Protein AF-W5PJ81-F1 (afdb_monomer_lite)

Secondary structure (DSSP, 8-state):
-EE-PPTTT--PBP-SS--SS-SS--HHHHHHHHHHHHHHHHHSSB-TTS-SSSPBPPHHHIIIIIHHHHHHHHHHHHHH---PPBSEE-----------SS-HHHHHHHHHHHT--HHHHHHH--------SSS----EE---SS-HHHHHHHHHHHHHHHT---HHHHHHHHHHHHHHHHHHHHHHHHTTTGGG---------------------------------------

pLDDT: mean 80.01, std 23.57, range [26.78, 98.0]

Sequence (235 aa):
QLTYLPPPWGECRSSEMGLDFFPVYSITACRIDCETRYIVENCNCRMVHMPGDAPFCTPEQHKECAEPALGLLAEKDSNYCLCRTPCNLTRYNKELSMVKIPSKTSAKYLEKKFNKSEKYISENILVLDIFFEALNYETIEQKKAYEVAALLGDIGGQMGLFIGASILTILELFDYIYELIKEKLLDLLGKEEEEGSHDENVSTCDTMPNHSETISHTVNVPLQTALGTLEEIAC

Radius of gyration: 44.56 Å; chains: 1; bounding box: 81×50×137 Å

Structure (mmCIF, N/CA/C/O backbone):
data_AF-W5PJ81-F1
#
_entry.id   AF-W5PJ81-F1
#
loop_
_atom_site.group_PDB
_atom_site.id
_atom_site.type_symbol
_atom_site.label_atom_id
_atom_site.label_alt_id
_atom_site.label_comp_id
_atom_site.label_asym_id
_atom_site.label_entity_id
_atom_site.label_seq_id
_atom_site.pdbx_PDB_ins_code
_atom_site.Cartn_x
_atom_site.Cartn_y
_atom_site.Cartn_z
_atom_site.occupancy
_atom_site.B_iso_or_equiv
_atom_site.auth_seq_id
_atom_site.auth_comp_id
_atom_site.auth_asym_id
_atom_site.auth_atom_id
_atom_site.pdbx_PDB_model_num
ATOM 1 N N . GLN A 1 1 ? -6.075 9.003 -5.958 1.00 89.56 1 GLN A N 1
ATOM 2 C CA . GLN A 1 1 ? -5.400 7.948 -6.732 1.00 89.56 1 GLN A CA 1
ATOM 3 C C . GLN A 1 1 ? -4.019 8.433 -7.124 1.00 89.56 1 GLN A C 1
ATOM 5 O O . GLN A 1 1 ? -3.879 9.577 -7.528 1.00 89.56 1 GLN A O 1
ATOM 10 N N . LEU A 1 2 ? -3.005 7.600 -6.934 1.00 92.12 2 LEU A N 1
ATOM 11 C CA . LEU A 1 2 ? -1.627 7.879 -7.300 1.00 92.12 2 LEU A CA 1
ATOM 12 C C . LEU A 1 2 ? -1.201 6.867 -8.364 1.00 92.12 2 LEU A C 1
ATOM 14 O O . LEU A 1 2 ? -1.373 5.662 -8.157 1.00 92.12 2 LEU A O 1
ATOM 18 N N . THR A 1 3 ? -0.641 7.367 -9.460 1.00 93.94 3 THR A N 1
ATOM 19 C CA . THR A 1 3 ? -0.133 6.567 -10.575 1.00 93.94 3 THR A CA 1
ATOM 20 C C . THR A 1 3 ? 1.351 6.871 -10.770 1.00 93.94 3 THR A C 1
ATOM 22 O O . THR A 1 3 ? 1.727 8.012 -11.043 1.00 93.94 3 THR A O 1
ATOM 25 N N . TYR A 1 4 ? 2.199 5.860 -10.614 1.00 92.94 4 TYR A N 1
ATOM 26 C CA . TYR A 1 4 ? 3.653 5.948 -10.745 1.00 92.94 4 TYR A CA 1
ATOM 27 C C . TYR A 1 4 ? 4.133 5.341 -12.063 1.00 92.94 4 TYR A C 1
ATOM 29 O O . TYR A 1 4 ? 3.464 4.484 -12.645 1.00 92.94 4 TYR A O 1
ATOM 37 N N . LEU A 1 5 ? 5.322 5.752 -12.509 1.00 92.19 5 LEU A N 1
ATOM 38 C CA . LEU A 1 5 ? 5.953 5.186 -13.699 1.00 92.19 5 LEU A CA 1
ATOM 39 C C . LEU A 1 5 ? 6.875 4.003 -13.365 1.00 92.19 5 LEU A C 1
ATOM 41 O O . LEU A 1 5 ? 7.595 4.041 -12.360 1.00 92.19 5 LEU A O 1
ATOM 45 N N . PRO A 1 6 ? 6.886 2.958 -14.212 1.00 92.38 6 PRO A N 1
ATOM 46 C CA . PRO A 1 6 ? 7.808 1.842 -14.062 1.00 92.38 6 PRO A CA 1
ATOM 47 C C . PRO A 1 6 ? 9.231 2.236 -14.495 1.00 92.38 6 PRO A C 1
ATOM 49 O O . PRO A 1 6 ? 9.432 3.285 -15.128 1.00 92.38 6 PRO A O 1
ATOM 52 N N . PRO A 1 7 ? 10.229 1.382 -14.211 1.00 91.12 7 PRO A N 1
ATOM 53 C CA . PRO A 1 7 ? 11.574 1.543 -14.754 1.00 91.12 7 PRO A CA 1
ATOM 54 C C . PRO A 1 7 ? 11.546 1.639 -16.289 1.00 91.12 7 PRO A C 1
ATOM 56 O O . PRO A 1 7 ? 10.759 0.925 -16.916 1.00 91.12 7 PRO A O 1
ATOM 59 N N . PRO A 1 8 ? 12.376 2.490 -16.924 1.00 91.88 8 PRO A N 1
ATOM 60 C CA . PRO A 1 8 ? 13.459 3.312 -16.359 1.00 91.88 8 PRO A CA 1
ATOM 61 C C . PRO A 1 8 ? 13.043 4.688 -15.800 1.00 91.88 8 PRO A C 1
ATOM 63 O O . PRO A 1 8 ? 13.893 5.406 -15.286 1.00 91.88 8 PRO A O 1
ATOM 66 N N . TRP A 1 9 ? 11.775 5.094 -15.913 1.00 90.25 9 TRP A N 1
ATOM 67 C CA . TRP A 1 9 ? 11.337 6.440 -15.502 1.00 90.25 9 TRP A CA 1
ATOM 68 C C . TRP A 1 9 ? 11.046 6.563 -14.000 1.00 90.25 9 TRP A C 1
ATOM 70 O O . TRP A 1 9 ? 11.071 7.666 -13.459 1.00 90.25 9 TRP A O 1
ATOM 80 N N . GLY A 1 10 ? 10.764 5.445 -13.332 1.00 89.88 10 GLY A N 1
ATOM 81 C CA . GLY A 1 10 ? 10.544 5.364 -11.890 1.00 89.88 10 GLY A CA 1
ATOM 82 C C . GLY A 1 10 ? 10.803 3.954 -11.362 1.00 89.88 10 GLY A C 1
ATOM 83 O O . GLY A 1 10 ? 11.352 3.110 -12.063 1.00 89.88 10 GLY A O 1
ATOM 84 N N . GLU A 1 11 ? 10.405 3.680 -10.122 1.00 88.62 11 GLU A N 1
ATOM 85 C CA . GLU A 1 11 ? 10.679 2.402 -9.442 1.00 88.62 11 GLU A CA 1
ATOM 86 C C . GLU A 1 11 ? 9.406 1.673 -8.986 1.00 88.62 11 GLU A C 1
ATOM 88 O O . GLU A 1 11 ? 9.388 1.012 -7.945 1.00 88.62 11 GLU A O 1
ATOM 93 N N . CYS A 1 12 ? 8.309 1.779 -9.742 1.00 91.38 12 CYS A N 1
ATOM 94 C CA . CYS A 1 12 ? 7.085 1.059 -9.392 1.00 91.38 12 CYS A CA 1
ATOM 95 C C . CYS A 1 12 ? 7.054 -0.381 -9.932 1.00 91.38 12 CYS A C 1
ATOM 97 O O . CYS A 1 12 ? 7.667 -0.705 -10.952 1.00 91.38 12 CYS A O 1
ATOM 99 N N . ARG A 1 13 ? 6.315 -1.259 -9.241 1.00 87.50 13 ARG A N 1
ATOM 100 C CA . ARG A 1 13 ? 6.009 -2.628 -9.691 1.00 87.50 13 ARG A CA 1
ATOM 101 C C . ARG A 1 13 ? 4.656 -2.650 -10.407 1.00 87.50 13 ARG A C 1
ATOM 103 O O . ARG A 1 13 ? 3.637 -2.302 -9.801 1.00 87.50 13 ARG A O 1
ATOM 110 N N . SER A 1 14 ? 4.637 -3.070 -11.674 1.00 78.25 14 SER A N 1
ATOM 111 C CA . SER A 1 14 ? 3.406 -3.310 -12.434 1.00 78.25 14 SER A CA 1
ATOM 112 C C . SER A 1 14 ? 2.785 -4.645 -12.008 1.00 78.25 14 SER A C 1
ATOM 114 O O . SER A 1 14 ? 3.449 -5.676 -11.923 1.00 78.25 14 SER A O 1
ATOM 116 N N . SER A 1 15 ? 1.504 -4.607 -11.647 1.00 65.94 15 SER A N 1
ATOM 117 C CA . SER A 1 15 ? 0.778 -5.718 -11.023 1.00 65.94 15 SER A CA 1
ATOM 118 C C . SER A 1 15 ? 0.145 -6.638 -12.074 1.00 65.94 15 SER A C 1
ATOM 120 O O . SER A 1 15 ? -1.077 -6.676 -12.188 1.00 65.94 15 SER A O 1
ATOM 122 N N . GLU A 1 16 ? 0.948 -7.371 -12.846 1.00 63.06 16 GLU A N 1
ATOM 123 C CA . GLU A 1 16 ? 0.411 -8.420 -13.739 1.00 63.06 16 GLU A CA 1
ATOM 124 C C . GLU A 1 16 ? 0.313 -9.796 -13.055 1.00 63.06 16 GLU A C 1
ATOM 126 O O . GLU A 1 16 ? -0.511 -10.616 -13.446 1.00 63.06 16 GLU A O 1
ATOM 131 N N . MET A 1 17 ? 1.072 -10.032 -11.978 1.00 63.25 17 MET A N 1
ATOM 132 C CA . MET A 1 17 ? 0.970 -11.227 -11.128 1.00 63.25 17 MET A CA 1
ATOM 133 C C . MET A 1 17 ? 0.932 -10.835 -9.647 1.00 63.25 17 MET A C 1
ATOM 135 O O . MET A 1 17 ? 1.717 -9.989 -9.201 1.00 63.25 17 MET A O 1
ATOM 139 N N . GLY A 1 18 ? 0.001 -11.449 -8.909 1.00 66.50 18 GLY A N 1
ATOM 140 C CA . GLY A 1 18 ? -0.127 -11.339 -7.454 1.00 66.50 18 GLY A CA 1
ATOM 141 C C . GLY A 1 18 ? 1.056 -11.960 -6.699 1.00 66.50 18 GLY A C 1
ATOM 142 O O . GLY A 1 18 ? 2.039 -12.397 -7.295 1.00 66.50 18 GLY A O 1
ATOM 143 N N . LEU A 1 19 ? 0.972 -11.951 -5.371 1.00 78.19 19 LEU A N 1
ATOM 144 C CA . LEU A 1 19 ? 1.881 -12.690 -4.484 1.00 78.19 19 LEU A CA 1
ATOM 145 C C . LEU A 1 19 ? 1.318 -14.097 -4.238 1.00 78.19 19 LEU A C 1
ATOM 147 O O . LEU A 1 19 ? 0.148 -14.342 -4.534 1.00 78.19 19 LEU A O 1
ATOM 151 N N . ASP A 1 20 ? 2.110 -14.985 -3.635 1.00 77.50 20 ASP A N 1
ATOM 152 C CA . ASP A 1 20 ? 1.708 -16.371 -3.349 1.00 77.50 20 ASP A CA 1
ATOM 153 C C . ASP A 1 20 ? 0.412 -16.438 -2.522 1.00 77.50 20 ASP A C 1
ATOM 155 O O . ASP A 1 20 ? -0.459 -17.270 -2.777 1.00 77.50 20 ASP A O 1
ATOM 159 N N . PHE A 1 21 ? 0.243 -15.511 -1.572 1.00 84.81 21 PHE A N 1
ATOM 160 C CA . PHE A 1 21 ? -0.926 -15.468 -0.687 1.00 84.81 21 PHE A CA 1
ATOM 161 C C . PHE A 1 21 ? -1.973 -14.405 -1.034 1.00 84.81 21 PHE A C 1
ATOM 163 O O . PHE A 1 21 ? -3.079 -14.438 -0.489 1.00 84.81 21 PHE A O 1
ATOM 170 N N . PHE A 1 22 ? -1.653 -13.441 -1.903 1.00 88.81 22 PHE A N 1
ATOM 171 C CA . PHE A 1 22 ? -2.522 -12.292 -2.168 1.00 88.81 22 PHE A CA 1
ATOM 172 C C . PHE A 1 22 ? -2.719 -12.066 -3.671 1.00 88.81 22 PHE A C 1
ATOM 174 O O . PHE A 1 22 ? -1.744 -11.816 -4.382 1.00 88.81 22 PHE A O 1
ATOM 181 N N . PRO A 1 23 ? -3.973 -12.037 -4.164 1.00 86.56 23 PRO A N 1
ATOM 182 C CA . PRO A 1 23 ? -4.248 -11.894 -5.594 1.00 86.56 23 PRO A CA 1
ATOM 183 C C . PRO A 1 23 ? -3.864 -10.515 -6.145 1.00 86.56 23 PRO A C 1
ATOM 185 O O . PRO A 1 23 ? -3.572 -10.382 -7.329 1.00 86.56 23 PRO A O 1
ATOM 188 N N . VAL A 1 24 ? -3.858 -9.484 -5.293 1.00 87.38 24 VAL A N 1
ATOM 189 C CA . VAL A 1 24 ? -3.528 -8.105 -5.667 1.00 87.38 24 VAL A CA 1
ATOM 190 C C . VAL A 1 24 ? -2.289 -7.658 -4.908 1.00 87.38 24 VAL A C 1
ATOM 192 O O . VAL A 1 24 ? -2.245 -7.710 -3.676 1.00 87.38 24 VAL A O 1
ATOM 195 N N . TYR A 1 25 ? -1.290 -7.172 -5.644 1.00 89.75 25 TYR A N 1
ATOM 196 C CA . TYR A 1 25 ? -0.076 -6.642 -5.043 1.00 89.75 25 TYR A CA 1
ATOM 197 C C . TYR A 1 25 ? -0.342 -5.308 -4.331 1.00 89.75 25 TYR A C 1
ATOM 199 O O . TYR A 1 25 ? -0.876 -4.357 -4.902 1.00 89.75 25 TYR A O 1
ATOM 207 N N . SER A 1 26 ? 0.098 -5.216 -3.080 1.00 91.06 26 SER A N 1
ATOM 208 C CA . SER A 1 26 ? 0.195 -3.973 -2.316 1.00 91.06 26 SER A CA 1
ATOM 209 C C . SER A 1 26 ? 1.452 -4.016 -1.451 1.00 91.06 26 SER A C 1
ATOM 211 O O . SER A 1 26 ? 1.982 -5.094 -1.181 1.00 91.06 26 SER A O 1
ATOM 213 N N . ILE A 1 27 ? 1.925 -2.857 -0.981 1.00 91.06 27 ILE A N 1
ATOM 214 C CA . ILE A 1 27 ? 3.091 -2.800 -0.082 1.00 91.06 27 ILE A CA 1
ATOM 215 C C . ILE A 1 27 ? 2.831 -3.638 1.178 1.00 91.06 27 ILE A C 1
ATOM 217 O O . ILE A 1 27 ? 3.692 -4.402 1.601 1.00 91.06 27 ILE A O 1
ATOM 221 N N . THR A 1 28 ? 1.628 -3.543 1.749 1.00 92.38 28 THR A N 1
ATOM 222 C CA . THR A 1 28 ? 1.245 -4.307 2.942 1.00 92.38 28 THR A CA 1
ATOM 223 C C . THR A 1 28 ? 1.191 -5.807 2.668 1.00 92.38 28 THR A C 1
ATOM 225 O O . THR A 1 28 ? 1.732 -6.574 3.455 1.00 92.38 28 THR A O 1
ATOM 228 N N . ALA A 1 29 ? 0.602 -6.228 1.544 1.00 92.81 29 ALA A N 1
ATOM 229 C CA . ALA A 1 29 ? 0.576 -7.638 1.156 1.00 92.81 29 ALA A CA 1
ATOM 230 C C . ALA A 1 29 ? 1.994 -8.198 0.976 1.00 92.81 29 ALA A C 1
ATOM 232 O O . ALA A 1 29 ? 2.292 -9.261 1.503 1.00 92.81 29 ALA A O 1
ATOM 233 N N . CYS A 1 30 ? 2.882 -7.454 0.307 1.00 92.12 30 CYS A N 1
ATOM 234 C CA . CYS A 1 30 ? 4.284 -7.839 0.128 1.00 92.12 30 CYS A CA 1
ATOM 235 C C . CYS A 1 30 ? 5.021 -8.003 1.460 1.00 92.12 30 CYS A C 1
ATOM 237 O O . CYS A 1 30 ? 5.765 -8.963 1.642 1.00 92.12 30 CYS A O 1
ATOM 239 N N . ARG A 1 31 ? 4.796 -7.086 2.408 1.00 92.50 31 ARG A N 1
ATOM 240 C CA . ARG A 1 31 ? 5.410 -7.175 3.735 1.00 92.50 31 ARG A CA 1
ATOM 241 C C . ARG A 1 31 ? 4.915 -8.383 4.518 1.00 92.50 31 ARG A C 1
ATOM 243 O O . ARG A 1 31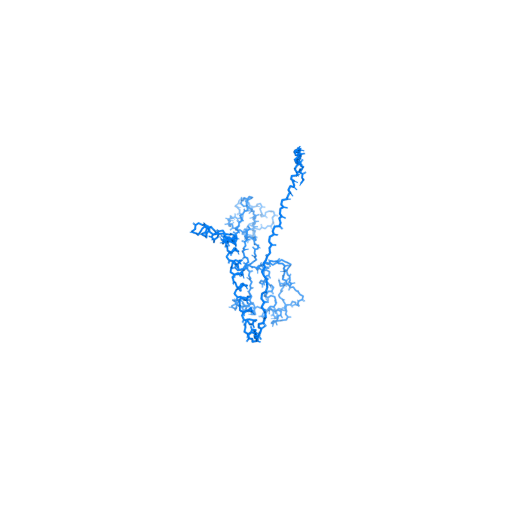 ? 5.737 -9.125 5.034 1.00 92.50 31 ARG A O 1
ATOM 250 N N . ILE A 1 32 ? 3.602 -8.608 4.557 1.00 94.12 32 ILE A N 1
ATOM 251 C CA . ILE A 1 32 ? 3.021 -9.766 5.251 1.00 94.12 32 ILE A CA 1
ATOM 252 C C . ILE A 1 32 ? 3.517 -11.071 4.623 1.00 94.12 32 ILE A C 1
ATOM 254 O O . ILE A 1 32 ? 3.868 -11.998 5.345 1.00 94.12 32 ILE A O 1
ATOM 258 N N . ASP A 1 33 ? 3.568 -11.142 3.295 1.00 92.94 33 ASP A N 1
ATOM 259 C CA . ASP A 1 33 ? 4.096 -12.286 2.550 1.00 92.94 33 ASP A CA 1
ATOM 260 C C . ASP A 1 33 ? 5.568 -12.563 2.910 1.00 92.94 33 ASP A C 1
ATOM 262 O O . ASP A 1 33 ? 5.914 -13.679 3.298 1.00 92.94 33 ASP A O 1
ATOM 266 N N . CYS A 1 34 ? 6.409 -11.522 2.917 1.00 92.56 34 CYS A N 1
ATOM 267 C CA . CYS A 1 34 ? 7.816 -11.626 3.302 1.00 92.56 34 CYS A CA 1
ATOM 268 C C . CYS A 1 34 ? 8.010 -12.054 4.766 1.00 92.56 34 CYS A C 1
ATOM 270 O O . CYS A 1 34 ? 8.780 -12.976 5.040 1.00 92.56 34 CYS A O 1
ATOM 272 N N . GLU A 1 35 ? 7.296 -11.416 5.700 1.00 93.12 35 GLU A N 1
ATOM 273 C CA . GLU A 1 35 ? 7.324 -11.743 7.131 1.00 93.12 35 GLU A CA 1
ATOM 274 C C . GLU A 1 35 ? 6.862 -13.191 7.363 1.00 93.12 35 GLU A C 1
ATOM 276 O O . GLU A 1 35 ? 7.499 -13.941 8.101 1.00 93.12 35 GLU A O 1
ATOM 281 N N . THR A 1 36 ? 5.802 -13.623 6.674 1.00 94.50 36 THR A N 1
ATOM 282 C CA . THR A 1 36 ? 5.284 -14.996 6.757 1.00 94.50 36 THR A CA 1
ATOM 283 C C . THR A 1 36 ? 6.310 -16.000 6.258 1.00 94.50 36 THR A C 1
ATOM 285 O O . THR A 1 36 ? 6.607 -16.965 6.960 1.00 94.50 36 THR A O 1
ATOM 288 N N . ARG A 1 37 ? 6.892 -15.768 5.076 1.00 93.00 37 ARG A N 1
ATOM 289 C CA . ARG A 1 37 ? 7.910 -16.654 4.503 1.00 93.00 37 ARG A CA 1
ATOM 290 C C . ARG A 1 37 ? 9.127 -16.765 5.420 1.00 93.00 37 ARG A C 1
ATOM 292 O O . ARG A 1 37 ? 9.569 -17.874 5.694 1.00 93.00 37 ARG A O 1
ATOM 299 N N . TYR A 1 38 ? 9.604 -15.646 5.960 1.00 93.00 38 TYR A N 1
ATOM 300 C CA . TYR A 1 38 ? 10.734 -15.626 6.890 1.00 93.00 38 TYR A CA 1
ATOM 301 C C . TYR A 1 38 ? 10.466 -16.442 8.164 1.00 93.00 38 TYR A C 1
ATOM 303 O O . TYR A 1 38 ? 11.323 -17.196 8.625 1.00 93.00 38 TYR A O 1
ATOM 311 N N . ILE A 1 39 ? 9.266 -16.319 8.736 1.00 95.25 39 ILE A N 1
ATOM 312 C CA . ILE A 1 39 ? 8.899 -17.043 9.958 1.00 95.25 39 ILE A CA 1
ATOM 313 C C . ILE A 1 39 ? 8.674 -18.529 9.686 1.00 95.25 39 ILE A C 1
ATOM 315 O O . ILE A 1 39 ? 9.110 -19.359 10.481 1.00 95.25 39 ILE A O 1
ATOM 319 N N . VAL A 1 40 ? 8.076 -18.886 8.551 1.00 95.94 40 VAL A N 1
ATOM 320 C CA . VAL A 1 40 ? 7.934 -20.291 8.153 1.00 95.94 40 VAL A CA 1
ATOM 321 C C . VAL A 1 40 ? 9.306 -20.923 7.897 1.00 95.94 40 VAL A C 1
ATOM 323 O O . VAL A 1 40 ? 9.550 -22.019 8.391 1.00 95.94 40 VAL A O 1
ATOM 326 N N . GLU A 1 41 ? 10.222 -20.229 7.213 1.00 94.00 41 GLU A N 1
ATOM 327 C CA . GLU A 1 41 ? 11.592 -20.703 6.955 1.00 94.00 41 GLU A CA 1
ATOM 328 C C . GLU A 1 41 ? 12.401 -20.901 8.252 1.00 94.00 41 GLU A C 1
ATOM 330 O O . GLU A 1 41 ? 13.099 -21.905 8.393 1.00 94.00 41 GLU A O 1
ATOM 335 N N . ASN A 1 42 ? 12.287 -19.985 9.223 1.00 94.00 42 ASN A N 1
ATOM 336 C CA . ASN A 1 42 ? 13.117 -20.015 10.434 1.00 94.00 42 ASN A CA 1
ATOM 337 C C . ASN A 1 42 ? 12.495 -20.786 11.609 1.00 94.00 42 ASN A C 1
ATOM 339 O O . ASN A 1 42 ? 13.222 -21.361 12.418 1.00 94.00 42 ASN A O 1
ATOM 343 N N . CYS A 1 43 ? 11.166 -20.783 11.729 1.00 95.94 43 CYS A N 1
ATOM 344 C CA . CYS A 1 43 ? 10.441 -21.336 12.876 1.00 95.94 43 CYS A CA 1
ATOM 345 C C . CYS A 1 43 ? 9.519 -22.512 12.512 1.00 95.94 43 CYS A C 1
ATOM 347 O O . CYS A 1 43 ? 8.949 -23.124 13.416 1.00 95.94 43 CYS A O 1
ATOM 349 N N . ASN A 1 44 ? 9.372 -22.856 11.224 1.00 96.94 44 ASN A N 1
ATOM 350 C CA . ASN A 1 44 ? 8.502 -23.935 10.722 1.00 96.94 44 ASN A CA 1
ATOM 351 C C . ASN A 1 44 ? 7.029 -23.816 11.157 1.00 96.94 44 ASN A C 1
ATOM 353 O O . ASN A 1 44 ? 6.298 -24.805 11.228 1.00 96.94 44 ASN A O 1
ATOM 357 N N . CYS A 1 45 ? 6.590 -22.601 11.470 1.00 97.19 45 CYS A N 1
ATOM 358 C CA . CYS A 1 45 ? 5.235 -22.292 11.895 1.00 97.19 45 CYS A CA 1
ATOM 359 C C . CYS A 1 45 ? 4.849 -20.899 11.395 1.00 97.19 45 CYS A C 1
ATOM 361 O O . CYS A 1 45 ? 5.696 -20.163 10.896 1.00 97.19 45 CYS A O 1
ATOM 363 N N . ARG A 1 46 ? 3.577 -20.523 11.529 1.00 96.56 46 ARG A N 1
ATOM 364 C CA . ARG A 1 46 ? 3.101 -19.160 11.251 1.00 96.56 46 ARG A CA 1
ATOM 365 C C . ARG A 1 46 ? 2.307 -18.585 12.418 1.00 96.56 46 ARG A C 1
ATOM 367 O O . ARG A 1 46 ? 1.674 -19.314 13.185 1.00 96.56 46 ARG A O 1
ATOM 374 N N . MET A 1 47 ? 2.304 -17.261 12.537 1.00 95.94 47 MET A N 1
ATOM 375 C CA . MET A 1 47 ? 1.454 -16.569 13.507 1.00 95.94 47 MET A CA 1
ATOM 376 C C . MET A 1 47 ? -0.014 -16.563 13.062 1.00 95.94 47 MET A C 1
ATOM 378 O O . MET A 1 47 ? -0.338 -16.774 11.895 1.00 95.94 47 MET A O 1
ATOM 382 N N . VAL A 1 48 ? -0.922 -16.270 13.994 1.00 96.25 48 VAL A N 1
ATOM 383 C CA . VAL A 1 48 ? -2.376 -16.332 13.752 1.00 96.25 48 VAL A CA 1
ATOM 384 C C . VAL A 1 48 ? -2.881 -15.394 12.651 1.00 96.25 48 VAL A C 1
ATOM 386 O O . VAL A 1 48 ? -3.874 -15.699 11.999 1.00 96.25 48 VAL A O 1
ATOM 389 N N . HIS A 1 49 ? -2.202 -14.267 12.438 1.00 94.44 49 HIS A N 1
ATOM 390 C CA . HIS A 1 49 ? -2.569 -13.256 11.444 1.00 94.44 49 HIS A CA 1
ATOM 391 C C . HIS A 1 49 ? -1.878 -13.458 10.085 1.00 94.44 49 HIS A C 1
ATOM 393 O O . HIS A 1 49 ? -2.184 -12.738 9.137 1.00 94.44 49 HIS A O 1
ATOM 399 N N . MET A 1 50 ? -0.931 -14.397 9.993 1.00 95.56 50 MET A N 1
ATOM 400 C CA . MET A 1 50 ? -0.165 -14.662 8.776 1.00 95.56 50 MET A CA 1
ATOM 401 C C . MET A 1 50 ? -0.937 -15.619 7.857 1.00 95.56 50 MET A C 1
ATOM 403 O O . MET A 1 50 ? -1.517 -16.588 8.360 1.00 95.56 50 MET A O 1
ATOM 407 N N . PRO A 1 51 ? -0.966 -15.383 6.535 1.00 95.00 51 PRO A N 1
ATOM 408 C CA . PRO A 1 51 ? -1.613 -16.275 5.576 1.00 95.00 51 PRO A CA 1
ATOM 409 C C . PRO A 1 51 ? -0.845 -17.598 5.374 1.00 95.00 51 PRO A C 1
ATOM 411 O O . PRO A 1 51 ? 0.220 -17.817 5.950 1.00 95.00 51 PRO A O 1
ATOM 414 N N . GLY A 1 52 ? -1.401 -18.487 4.546 1.00 93.44 52 GLY A N 1
ATOM 415 C CA . GLY A 1 52 ? -0.774 -19.746 4.132 1.00 93.44 52 GLY A CA 1
ATOM 416 C C . GLY A 1 52 ? -1.168 -20.978 4.952 1.00 93.44 52 GLY A C 1
ATOM 417 O O . GLY A 1 52 ? -1.917 -20.898 5.928 1.00 93.44 52 GLY A O 1
ATOM 418 N N . ASP A 1 53 ? -0.635 -22.130 4.538 1.00 94.56 53 ASP A N 1
ATOM 419 C CA . ASP A 1 53 ? -1.028 -23.456 5.044 1.00 94.56 53 ASP A CA 1
ATOM 420 C C . ASP A 1 53 ? -0.075 -24.026 6.107 1.00 94.56 53 ASP A C 1
ATOM 422 O O . ASP A 1 53 ? -0.288 -25.126 6.620 1.00 94.56 53 ASP A O 1
ATOM 426 N N . ALA A 1 54 ? 0.973 -23.281 6.472 1.00 95.50 54 ALA A N 1
ATOM 427 C CA . ALA A 1 54 ? 1.871 -23.670 7.555 1.00 95.50 54 ALA A CA 1
ATOM 428 C C . ALA A 1 54 ? 1.096 -23.825 8.883 1.00 95.50 54 ALA A C 1
ATOM 430 O O . ALA A 1 54 ? 0.109 -23.112 9.114 1.00 95.50 54 ALA A O 1
ATOM 431 N N . PRO A 1 55 ? 1.519 -24.733 9.782 1.00 97.06 55 PRO A N 1
ATOM 432 C CA . PRO A 1 55 ? 0.871 -24.894 11.076 1.00 97.06 55 PRO A CA 1
ATOM 433 C C . PRO A 1 55 ? 1.039 -23.632 11.928 1.00 97.06 55 PRO A C 1
ATOM 435 O O . PRO A 1 55 ? 2.048 -22.927 11.844 1.00 97.06 55 PRO A O 1
ATOM 438 N N . PHE A 1 56 ? 0.053 -23.347 12.776 1.00 98.00 56 PHE A N 1
ATOM 439 C CA . PHE A 1 56 ? 0.167 -22.246 13.726 1.00 98.00 56 PHE A CA 1
ATOM 440 C C . PHE A 1 56 ? 1.269 -22.517 14.754 1.00 98.00 56 PHE A C 1
ATOM 442 O O . PHE A 1 56 ? 1.413 -23.642 15.232 1.00 98.00 56 PHE A O 1
ATOM 449 N N . CYS A 1 57 ? 2.011 -21.473 15.123 1.00 97.31 57 CYS A N 1
ATOM 450 C CA . CYS A 1 57 ? 3.007 -21.558 16.186 1.00 97.31 57 CYS A CA 1
ATOM 451 C C . CYS A 1 57 ? 2.348 -21.882 17.536 1.00 97.31 57 CYS A C 1
ATOM 453 O O . CYS A 1 57 ? 1.319 -21.299 17.892 1.00 97.31 57 CYS A O 1
ATOM 455 N N . THR A 1 58 ? 2.968 -22.763 18.322 1.00 97.56 58 THR A N 1
ATOM 456 C CA . THR A 1 58 ? 2.603 -22.941 19.736 1.00 97.56 58 THR A CA 1
ATOM 457 C C . THR A 1 58 ? 2.978 -21.693 20.549 1.00 97.56 58 THR A C 1
ATOM 459 O O . THR A 1 58 ? 3.831 -20.915 20.115 1.00 97.56 58 THR A O 1
ATOM 462 N N . PRO A 1 59 ? 2.402 -21.474 21.748 1.00 97.12 59 PRO A N 1
ATOM 463 C CA . PRO A 1 59 ? 2.792 -20.344 22.599 1.00 97.12 59 PRO A CA 1
ATOM 464 C C . PRO A 1 59 ? 4.293 -20.303 22.930 1.00 97.12 59 PRO A C 1
ATOM 466 O O . PRO A 1 59 ? 4.871 -19.225 23.044 1.00 97.12 59 PRO A O 1
ATOM 469 N N . GLU A 1 60 ? 4.929 -21.470 23.047 1.00 96.56 60 GLU A N 1
ATOM 470 C CA . GLU A 1 60 ? 6.373 -21.600 23.260 1.00 96.56 60 GLU A CA 1
ATOM 471 C C . GLU A 1 60 ? 7.155 -21.155 22.017 1.00 96.56 60 GLU A C 1
ATOM 473 O O . GLU A 1 60 ? 7.967 -20.238 22.106 1.00 96.56 60 GLU A O 1
ATOM 478 N N . GLN A 1 61 ? 6.818 -21.680 20.831 1.00 97.00 61 GLN A N 1
ATOM 479 C CA . GLN A 1 61 ? 7.423 -21.251 19.561 1.00 97.00 61 GLN A CA 1
ATOM 480 C C . GLN A 1 61 ? 7.214 -19.760 19.280 1.00 97.00 61 GLN A C 1
ATOM 482 O O . GLN A 1 61 ? 8.093 -19.104 18.720 1.00 97.00 61 GLN A O 1
ATOM 487 N N . HIS A 1 62 ? 6.058 -19.215 19.665 1.00 96.38 62 HIS A N 1
ATOM 488 C CA . HIS A 1 62 ? 5.754 -17.800 19.495 1.00 96.38 62 HIS A CA 1
ATOM 489 C C . HIS A 1 62 ? 6.746 -16.926 20.266 1.00 96.38 62 HIS A C 1
ATOM 491 O O . HIS A 1 62 ? 7.306 -15.990 19.702 1.00 96.38 62 HIS A O 1
ATOM 497 N N . LYS A 1 63 ? 6.990 -17.266 21.536 1.00 96.69 63 LYS A N 1
ATOM 498 C CA . LYS A 1 63 ? 7.896 -16.528 22.421 1.00 96.69 63 LYS A CA 1
ATOM 499 C C . LYS A 1 63 ? 9.369 -16.768 22.084 1.00 96.69 63 LYS A C 1
ATOM 501 O O . LYS A 1 63 ? 10.165 -15.837 22.117 1.00 96.69 63 LYS A O 1
ATOM 506 N N . GLU A 1 64 ? 9.747 -18.014 21.816 1.00 96.62 64 GLU A N 1
ATOM 507 C CA . GLU A 1 64 ? 11.156 -18.402 21.687 1.00 96.62 64 GLU A CA 1
ATOM 508 C C . GLU A 1 64 ? 11.713 -18.213 20.274 1.00 96.62 64 GLU A C 1
ATOM 510 O O . GLU A 1 64 ? 12.913 -17.998 20.121 1.00 96.62 64 GLU A O 1
ATOM 515 N N . CYS A 1 65 ? 10.860 -18.262 19.245 1.00 96.44 65 CYS A N 1
ATOM 516 C CA . CYS A 1 65 ? 11.287 -18.153 17.849 1.00 96.44 65 CYS A CA 1
ATOM 517 C C . CYS A 1 65 ? 10.596 -17.009 17.108 1.00 96.44 65 CYS A C 1
ATOM 519 O O . CYS A 1 65 ? 11.273 -16.117 16.607 1.00 96.44 65 CYS A O 1
ATOM 521 N N . ALA A 1 66 ? 9.263 -16.997 17.043 1.00 96.06 66 ALA A N 1
ATOM 522 C CA . ALA A 1 66 ? 8.557 -16.134 16.097 1.00 96.06 66 ALA A CA 1
ATOM 523 C C . ALA A 1 66 ? 8.670 -14.630 16.437 1.00 96.06 66 ALA A C 1
ATOM 525 O O . ALA A 1 66 ? 8.983 -13.829 15.557 1.00 96.06 66 ALA A O 1
ATOM 526 N N . GLU A 1 67 ? 8.477 -14.239 17.701 1.00 94.94 67 GLU A N 1
ATOM 527 C CA . GLU A 1 67 ? 8.695 -12.858 18.166 1.00 94.94 67 GLU A CA 1
ATOM 528 C C . GLU A 1 67 ? 10.135 -12.366 17.964 1.00 94.94 67 GLU A C 1
ATOM 530 O O . GLU A 1 67 ? 10.310 -11.330 17.314 1.00 94.94 67 GLU A O 1
ATOM 535 N N . PRO A 1 68 ? 11.181 -13.060 18.462 1.00 95.12 68 PRO A N 1
ATOM 536 C CA . PRO A 1 68 ? 12.551 -12.597 18.267 1.00 95.12 68 PRO A CA 1
ATOM 537 C C . PRO A 1 68 ? 12.961 -12.621 16.792 1.00 95.12 68 PRO A C 1
ATOM 539 O O . PRO A 1 68 ? 13.686 -11.729 16.357 1.00 95.12 68 PRO A O 1
ATOM 542 N N . ALA A 1 69 ? 12.473 -13.576 15.995 1.00 93.75 69 ALA A N 1
ATOM 543 C CA . ALA A 1 69 ? 12.725 -13.608 14.559 1.00 93.75 69 ALA A CA 1
ATOM 544 C C . ALA A 1 69 ? 12.132 -12.380 13.850 1.00 93.75 69 ALA A C 1
ATOM 546 O O . ALA A 1 69 ? 12.847 -11.743 13.075 1.00 93.75 69 ALA A O 1
ATOM 547 N N . LEU A 1 70 ? 10.882 -11.998 14.144 1.00 92.50 70 LEU A N 1
ATOM 548 C CA . LEU A 1 70 ? 10.294 -10.765 13.605 1.00 92.50 70 LEU A CA 1
ATOM 549 C C . LEU A 1 70 ? 11.031 -9.511 14.092 1.00 92.50 70 LEU A C 1
ATOM 551 O O . LEU A 1 70 ? 11.248 -8.596 13.301 1.00 92.50 70 LEU A O 1
ATOM 555 N N . GLY A 1 71 ? 11.454 -9.471 15.359 1.00 91.19 71 GLY A N 1
ATOM 556 C CA . GLY A 1 71 ? 12.260 -8.369 15.892 1.00 91.19 71 GLY A CA 1
ATOM 557 C C . GLY A 1 71 ? 13.582 -8.199 15.137 1.00 91.19 71 GLY A C 1
ATOM 558 O O . GLY A 1 71 ? 13.913 -7.100 14.698 1.00 91.19 71 GLY A O 1
ATOM 559 N N . LEU A 1 72 ? 14.294 -9.304 14.893 1.00 89.12 72 LEU A N 1
ATOM 560 C CA . LEU A 1 72 ? 15.526 -9.311 14.098 1.00 89.12 72 LEU A CA 1
ATOM 561 C C . LEU A 1 72 ? 15.283 -8.925 12.637 1.00 89.12 72 LEU A C 1
ATOM 563 O O . LEU A 1 72 ? 16.134 -8.269 12.034 1.00 89.12 72 LEU A O 1
ATOM 567 N N . LEU A 1 73 ? 14.152 -9.339 12.059 1.00 89.44 73 LEU A N 1
ATOM 568 C CA . LEU A 1 73 ? 13.774 -8.957 10.703 1.00 89.44 73 LEU A CA 1
ATOM 569 C C . LEU A 1 73 ? 13.541 -7.446 10.616 1.00 89.44 73 LEU A C 1
ATOM 571 O O . LEU A 1 73 ? 14.092 -6.819 9.722 1.00 89.44 73 LEU A O 1
ATOM 575 N N . ALA A 1 74 ? 12.827 -6.856 11.579 1.00 85.56 74 ALA A N 1
ATOM 576 C CA . ALA A 1 74 ? 12.573 -5.416 11.630 1.00 85.56 74 ALA A CA 1
ATOM 577 C C . ALA A 1 74 ? 13.862 -4.579 11.765 1.00 85.56 74 ALA A C 1
ATOM 579 O O . ALA A 1 74 ? 13.952 -3.492 11.198 1.00 85.56 74 ALA A O 1
ATOM 580 N N . GLU A 1 75 ? 14.879 -5.083 12.473 1.00 82.88 75 GLU A N 1
ATOM 581 C CA . GLU A 1 75 ? 16.189 -4.422 12.579 1.00 82.88 75 GLU A CA 1
ATOM 582 C C . GLU A 1 75 ? 17.052 -4.585 11.314 1.00 82.88 75 GLU A C 1
ATOM 584 O O . GLU A 1 75 ? 17.804 -3.678 10.951 1.00 82.88 75 GLU A O 1
ATOM 589 N N . LYS A 1 76 ? 16.952 -5.729 10.623 1.00 71.94 76 LYS A N 1
ATOM 590 C CA . LYS A 1 76 ? 17.722 -6.055 9.403 1.00 71.94 76 LYS A CA 1
ATOM 591 C C . LYS A 1 76 ? 17.001 -5.706 8.094 1.00 71.94 76 LYS A C 1
ATOM 593 O O . LYS A 1 76 ? 17.528 -5.999 7.017 1.00 71.94 76 LYS A O 1
ATOM 598 N N . ASP A 1 77 ? 15.823 -5.093 8.175 1.00 65.06 77 ASP A N 1
ATOM 599 C CA . ASP A 1 77 ? 14.811 -5.081 7.108 1.00 65.06 77 ASP A CA 1
ATOM 600 C C . ASP A 1 77 ? 15.273 -4.432 5.795 1.00 65.06 77 ASP A C 1
ATOM 602 O O . ASP A 1 77 ? 14.748 -4.736 4.728 1.00 65.06 77 ASP A O 1
ATOM 606 N N . SER A 1 78 ? 16.316 -3.594 5.828 1.00 63.69 78 SER A N 1
ATOM 607 C CA . SER A 1 78 ? 16.754 -2.835 4.650 1.00 63.69 78 SER A CA 1
ATOM 608 C C . SER A 1 78 ? 17.096 -3.696 3.423 1.00 63.69 78 SER A C 1
ATOM 610 O O . SER A 1 78 ? 17.041 -3.169 2.315 1.00 63.69 78 SER A O 1
ATOM 612 N N . ASN A 1 79 ? 17.448 -4.980 3.587 1.00 75.69 79 ASN A N 1
ATOM 613 C CA . ASN A 1 79 ? 17.880 -5.828 2.466 1.00 75.69 79 ASN A CA 1
ATOM 614 C C . ASN A 1 79 ? 17.054 -7.107 2.243 1.00 75.69 79 ASN A C 1
ATOM 616 O O . ASN A 1 79 ? 17.179 -7.692 1.169 1.00 75.69 79 ASN A O 1
ATOM 620 N N . TYR A 1 80 ? 16.252 -7.572 3.209 1.00 84.06 80 TYR A N 1
ATOM 621 C CA . TYR A 1 80 ? 15.546 -8.859 3.073 1.00 84.06 80 TYR A CA 1
ATOM 622 C C . TYR A 1 80 ? 14.147 -8.698 2.458 1.00 84.06 80 TYR A C 1
ATOM 624 O O . TYR A 1 80 ? 13.829 -9.383 1.484 1.00 84.06 80 TYR A O 1
ATOM 632 N N . CYS A 1 81 ? 13.327 -7.764 2.955 1.00 88.88 81 CYS A N 1
ATOM 633 C CA . CYS A 1 81 ? 11.980 -7.520 2.429 1.00 88.88 81 CYS A CA 1
ATOM 634 C C . CYS A 1 81 ? 11.939 -6.307 1.486 1.00 88.88 81 CYS A C 1
ATOM 636 O O . CYS A 1 81 ? 11.498 -5.214 1.839 1.00 88.88 81 CYS A O 1
ATOM 638 N N . LEU A 1 82 ? 12.362 -6.502 0.233 1.00 88.38 82 LEU A N 1
ATOM 639 C CA . LEU A 1 82 ? 12.329 -5.452 -0.793 1.00 88.38 82 LEU A CA 1
ATOM 640 C C . LEU A 1 82 ? 10.932 -5.298 -1.420 1.00 88.38 82 LEU A C 1
ATOM 642 O O . LEU A 1 82 ? 10.647 -5.808 -2.506 1.00 88.38 82 LEU A O 1
ATOM 646 N N . CYS A 1 83 ? 10.061 -4.545 -0.751 1.00 89.62 83 CYS A N 1
ATOM 647 C CA . CYS A 1 83 ? 8.704 -4.262 -1.221 1.00 89.62 83 CYS A CA 1
ATOM 648 C C . CYS A 1 83 ? 8.611 -2.924 -1.964 1.00 89.62 83 CYS A C 1
ATOM 650 O O . CYS A 1 83 ? 8.524 -1.857 -1.359 1.00 89.62 83 CYS A O 1
ATOM 652 N N . ARG A 1 84 ? 8.578 -2.983 -3.300 1.00 90.44 84 ARG A N 1
ATOM 653 C CA . ARG A 1 84 ? 8.426 -1.795 -4.160 1.00 90.44 84 ARG A CA 1
ATOM 654 C C . ARG A 1 84 ? 7.004 -1.239 -4.135 1.00 90.44 84 ARG A C 1
ATOM 656 O O . ARG A 1 84 ? 6.036 -1.986 -3.986 1.00 90.44 84 ARG A O 1
ATOM 663 N N . THR A 1 85 ? 6.858 0.060 -4.363 1.00 91.62 85 THR A N 1
ATOM 664 C CA . THR A 1 85 ? 5.541 0.700 -4.477 1.00 91.62 85 THR A CA 1
ATOM 665 C C . THR A 1 85 ?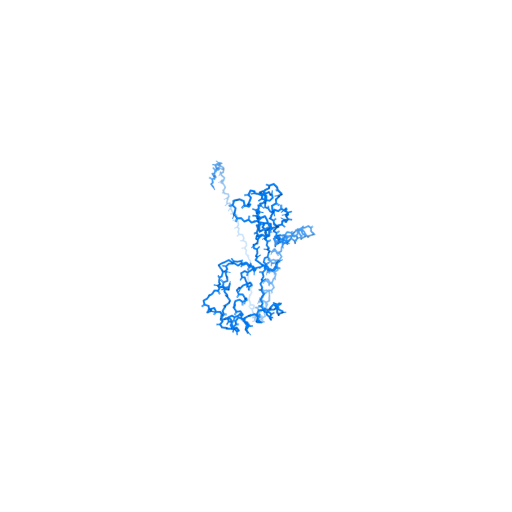 4.809 0.199 -5.733 1.00 91.62 85 THR A C 1
ATOM 667 O O . THR A 1 85 ? 5.422 0.112 -6.799 1.00 91.62 85 THR A O 1
ATOM 670 N N . PRO A 1 86 ? 3.514 -0.157 -5.658 1.00 92.56 86 PRO A N 1
ATOM 671 C CA . PRO A 1 86 ? 2.732 -0.487 -6.848 1.00 92.56 86 PRO A CA 1
ATOM 672 C C . PRO A 1 86 ? 2.599 0.730 -7.765 1.00 92.56 86 PRO A C 1
ATOM 674 O O . PRO A 1 86 ? 2.527 1.863 -7.292 1.00 92.56 86 PRO A O 1
ATOM 677 N N . CYS A 1 87 ? 2.499 0.501 -9.074 1.00 91.56 87 CYS A N 1
ATOM 678 C CA . CYS A 1 87 ? 2.283 1.602 -10.016 1.00 91.56 87 CYS A CA 1
ATOM 679 C C . CYS A 1 87 ? 0.927 2.289 -9.825 1.00 91.56 87 CYS A C 1
ATOM 681 O O . CYS A 1 87 ? 0.828 3.483 -10.058 1.00 91.56 87 CYS A O 1
ATOM 683 N N . ASN A 1 88 ? -0.087 1.567 -9.339 1.00 91.44 88 ASN A N 1
ATOM 684 C CA . ASN A 1 88 ? -1.402 2.117 -9.023 1.00 91.44 88 ASN A CA 1
ATOM 685 C C . ASN A 1 88 ? -1.662 1.996 -7.520 1.00 91.44 88 ASN A C 1
ATOM 687 O O . ASN A 1 88 ? -1.660 0.892 -6.973 1.00 91.44 88 ASN A O 1
ATOM 691 N N . LEU A 1 89 ? -1.904 3.124 -6.855 1.00 91.00 89 LEU A N 1
ATOM 692 C CA . LEU A 1 89 ? -2.158 3.181 -5.417 1.00 91.00 89 LEU A CA 1
ATOM 693 C C . LEU A 1 89 ? -3.337 4.106 -5.104 1.00 91.00 89 LEU A C 1
ATOM 695 O O . LEU A 1 89 ? -3.403 5.246 -5.562 1.00 91.00 89 LEU A O 1
ATOM 699 N N . THR A 1 90 ? -4.228 3.661 -4.223 1.00 91.69 90 THR A N 1
ATOM 700 C CA . THR A 1 90 ? -5.248 4.529 -3.624 1.00 91.69 90 THR A CA 1
ATOM 701 C C . THR A 1 90 ? -4.861 4.833 -2.187 1.00 91.69 90 THR A C 1
ATOM 703 O O . THR A 1 90 ? -4.765 3.934 -1.355 1.00 91.69 90 THR A O 1
ATOM 706 N N . ARG A 1 91 ? -4.634 6.114 -1.895 1.00 91.44 91 ARG A N 1
ATOM 707 C CA . ARG A 1 91 ? -4.332 6.611 -0.553 1.00 91.44 91 ARG A CA 1
ATOM 708 C C . ARG A 1 91 ? -5.502 7.449 -0.051 1.00 91.44 91 ARG A C 1
ATOM 710 O O . ARG A 1 91 ? -5.917 8.379 -0.735 1.00 91.44 91 ARG A O 1
ATOM 717 N N . TYR A 1 92 ? -5.975 7.139 1.152 1.00 92.06 92 TYR A N 1
ATOM 718 C CA . TYR A 1 92 ? -6.964 7.939 1.868 1.00 92.06 92 TYR A CA 1
ATOM 719 C C . TYR A 1 92 ? -6.241 8.820 2.883 1.00 92.06 92 TYR A C 1
ATOM 721 O O . TYR A 1 92 ? -5.695 8.327 3.875 1.00 92.06 92 TYR A O 1
ATOM 729 N N . ASN A 1 93 ? -6.186 10.121 2.608 1.00 90.88 93 ASN A N 1
ATOM 730 C CA . ASN A 1 93 ? -5.750 11.091 3.605 1.00 90.88 93 ASN A CA 1
ATOM 731 C C . ASN A 1 93 ? -6.846 11.216 4.669 1.00 90.88 93 ASN A C 1
ATOM 733 O O . ASN A 1 93 ? -8.030 11.105 4.359 1.00 90.88 93 ASN A O 1
ATOM 737 N N . LYS A 1 94 ? -6.439 11.371 5.928 1.00 92.88 94 LYS A N 1
ATOM 738 C CA . LYS A 1 94 ? -7.350 11.408 7.071 1.00 92.88 94 LYS A CA 1
ATOM 739 C C . LYS A 1 94 ? -7.056 12.624 7.930 1.00 92.88 94 LYS A C 1
ATOM 741 O O . LYS A 1 94 ? -5.895 12.876 8.248 1.00 92.88 94 LYS A O 1
ATOM 746 N N . GLU A 1 95 ? -8.113 13.301 8.347 1.00 94.38 95 GLU A N 1
ATOM 747 C CA . GLU A 1 95 ? -8.072 14.353 9.354 1.00 94.38 95 GLU A CA 1
ATOM 748 C C . GLU A 1 95 ? -8.854 13.878 10.575 1.00 94.38 95 GLU A C 1
ATOM 750 O O . GLU A 1 95 ? -9.961 13.354 10.451 1.00 94.38 95 GLU A O 1
ATOM 755 N N . LEU A 1 96 ? -8.250 13.994 11.757 1.00 95.75 96 LEU A N 1
ATOM 756 C CA . LEU A 1 96 ? -8.850 13.512 12.994 1.00 95.75 96 LEU A CA 1
ATOM 757 C C . LEU A 1 96 ? -9.350 14.694 13.817 1.00 95.75 96 LEU A C 1
ATOM 759 O O . LEU A 1 96 ? -8.567 15.547 14.231 1.00 95.75 96 LEU A O 1
ATOM 763 N N . SER A 1 97 ? -10.647 14.691 14.112 1.00 96.44 97 SER A N 1
ATOM 764 C CA . SER A 1 97 ? -11.250 15.557 15.120 1.00 96.44 97 SER A CA 1
ATOM 765 C C . SER A 1 97 ? -11.918 14.698 16.190 1.00 96.44 97 SER A C 1
ATOM 767 O O . SER A 1 97 ? -12.413 13.606 15.913 1.00 96.44 97 SER A O 1
ATOM 769 N N . MET A 1 98 ? -11.868 15.151 17.443 1.00 95.94 98 MET A N 1
ATOM 770 C CA . MET A 1 98 ? -12.385 14.394 18.581 1.00 95.94 98 MET A CA 1
ATOM 771 C C . MET A 1 98 ? -13.203 15.307 19.485 1.00 95.94 98 MET A C 1
ATOM 773 O O . MET A 1 98 ? -12.804 16.434 19.781 1.00 95.94 98 MET A O 1
ATOM 777 N N . VAL A 1 99 ? -14.334 14.793 19.963 1.00 95.38 99 VAL A N 1
ATOM 778 C CA . VAL A 1 99 ? -15.193 15.460 20.943 1.00 95.38 99 VAL A CA 1
ATOM 779 C C . VAL A 1 99 ? -15.459 14.529 22.118 1.00 95.38 99 VAL A C 1
ATOM 781 O O . VAL A 1 99 ? -15.481 13.307 21.978 1.00 95.38 99 VAL A O 1
ATOM 784 N N . LYS A 1 100 ? -15.654 15.107 23.305 1.00 93.75 100 LYS A N 1
ATOM 785 C CA . LYS A 1 100 ? -15.912 14.326 24.516 1.00 93.75 100 LYS A CA 1
ATOM 786 C C . LYS A 1 100 ? -17.312 13.707 24.480 1.00 93.75 100 LYS A C 1
ATOM 788 O O . LYS A 1 100 ? -18.302 14.424 24.339 1.00 93.75 100 LYS A O 1
ATOM 793 N N . ILE A 1 101 ? -17.386 12.404 24.743 1.00 92.75 101 ILE A N 1
ATOM 794 C CA . ILE A 1 101 ? -18.621 11.657 24.992 1.00 92.75 101 ILE A CA 1
ATOM 795 C C . ILE A 1 101 ? -18.499 10.899 26.330 1.00 92.75 101 ILE A C 1
ATOM 797 O O . ILE A 1 101 ? -17.420 10.394 26.633 1.00 92.75 101 ILE A O 1
ATOM 801 N N . PRO A 1 102 ? -19.549 10.836 27.170 1.00 93.06 102 PRO A N 1
ATOM 802 C CA . PRO A 1 102 ? -20.837 11.514 27.048 1.00 93.06 102 PRO A CA 1
ATOM 803 C C . PRO A 1 102 ? -20.790 12.990 27.473 1.00 93.06 102 PRO A C 1
ATOM 805 O O . PRO A 1 102 ? -19.929 13.431 28.239 1.00 93.06 102 PRO A O 1
ATOM 808 N N . SER A 1 103 ? -21.773 13.761 27.004 1.00 92.62 103 SER A N 1
ATOM 809 C CA . SER A 1 103 ? -22.102 15.062 27.595 1.00 92.62 103 SER A CA 1
ATOM 810 C C . SER A 1 103 ? -22.880 14.867 28.902 1.00 92.62 103 SER A C 1
ATOM 812 O O . SER A 1 103 ? -23.555 13.854 29.083 1.00 92.62 103 SER A O 1
ATOM 814 N N . LYS A 1 104 ? -22.873 15.864 29.799 1.00 89.94 104 LYS A N 1
ATOM 815 C CA . LYS A 1 104 ? -23.606 15.789 31.083 1.00 89.94 104 LYS A CA 1
ATOM 816 C C . LYS A 1 104 ? -25.106 15.492 30.914 1.00 89.94 104 LYS A C 1
ATOM 818 O O . LYS A 1 104 ? -25.714 14.874 31.780 1.00 89.94 104 LYS A O 1
ATOM 823 N N . THR A 1 105 ? -25.712 15.936 29.810 1.00 89.56 105 THR A N 1
ATOM 824 C CA . THR A 1 105 ? -27.132 15.698 29.502 1.00 89.56 105 THR A CA 1
ATOM 825 C C . THR A 1 105 ? -27.382 14.308 28.921 1.00 89.56 105 THR A C 1
ATOM 827 O O . THR A 1 105 ? -28.379 13.677 29.263 1.00 89.56 105 THR A O 1
ATOM 830 N N . SER A 1 106 ? -26.476 13.809 28.075 1.00 92.12 106 SER A N 1
ATOM 831 C CA . SER A 1 106 ? -26.597 12.486 27.445 1.00 92.12 106 SER A CA 1
ATOM 832 C C . SER A 1 106 ? -26.160 11.334 28.353 1.00 92.12 106 SER A C 1
ATOM 834 O O . SER A 1 106 ? -26.623 10.212 28.151 1.00 92.12 106 SER A O 1
ATOM 836 N N . ALA A 1 107 ? -25.347 11.601 29.382 1.00 92.06 107 ALA A N 1
ATOM 837 C CA . ALA A 1 107 ? -24.870 10.604 30.339 1.00 92.06 107 ALA A CA 1
ATOM 838 C C . ALA A 1 107 ? -26.022 9.782 30.936 1.00 92.06 107 ALA A C 1
ATOM 840 O O . ALA A 1 107 ? -26.060 8.572 30.744 1.00 92.06 107 ALA A O 1
ATOM 841 N N . LYS A 1 108 ? -27.035 10.436 31.522 1.00 90.94 108 LYS A N 1
ATOM 842 C CA . LYS A 1 108 ? -28.196 9.758 32.136 1.00 90.94 108 LYS A CA 1
ATOM 843 C C . LYS A 1 108 ? -28.998 8.897 31.156 1.00 90.94 108 LYS A C 1
ATOM 845 O O . LYS A 1 108 ? -29.545 7.860 31.530 1.00 90.94 108 LYS A O 1
ATOM 850 N N . TYR A 1 109 ? -29.098 9.330 29.898 1.00 92.38 109 TYR A N 1
ATOM 851 C CA . TYR A 1 109 ? -29.768 8.549 28.857 1.00 92.38 109 TYR A CA 1
ATOM 852 C C . TYR A 1 109 ? -28.972 7.281 28.529 1.00 92.38 109 TYR A C 1
ATOM 854 O O . TYR A 1 109 ? -29.546 6.194 28.464 1.00 92.38 109 TYR A O 1
ATOM 862 N N . LEU A 1 110 ? -27.654 7.412 28.364 1.00 92.94 110 LEU A N 1
ATOM 863 C CA . LEU A 1 110 ? -26.762 6.294 28.060 1.00 92.94 110 LEU A CA 1
ATOM 864 C C . LEU A 1 110 ? -26.668 5.310 29.229 1.00 92.94 110 LEU A C 1
ATOM 866 O O . LEU A 1 110 ? -26.719 4.104 29.002 1.00 92.94 110 LEU A O 1
ATOM 870 N N . GLU A 1 111 ? -26.638 5.804 30.466 1.00 92.94 111 GLU A N 1
ATOM 871 C CA . GLU A 1 111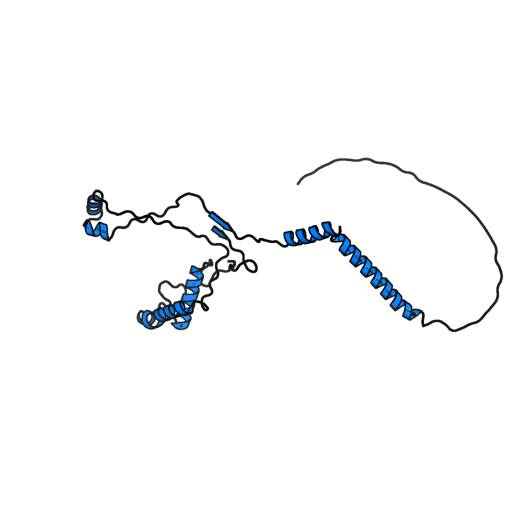 ? -26.702 4.970 31.667 1.00 92.94 111 GLU A CA 1
ATOM 872 C C . GLU A 1 111 ? -27.941 4.075 31.664 1.00 92.94 111 GLU A C 1
ATOM 874 O O . GLU A 1 111 ? -27.830 2.860 31.817 1.00 92.94 111 GLU A O 1
ATOM 879 N N . LYS A 1 112 ? -29.127 4.655 31.429 1.00 93.00 112 LYS A N 1
ATOM 880 C CA . LYS A 1 112 ? -30.391 3.904 31.400 1.00 93.00 112 LYS A CA 1
ATOM 881 C C . LYS A 1 112 ? -30.477 2.957 30.203 1.00 93.00 112 LYS A C 1
ATOM 883 O O . LYS A 1 112 ? -31.019 1.864 30.334 1.00 93.00 112 LYS A O 1
ATOM 888 N N . LYS A 1 113 ? -29.959 3.366 29.041 1.00 93.94 113 LYS A N 1
ATOM 889 C CA . LYS A 1 113 ? -29.994 2.566 27.808 1.00 93.94 113 LYS A CA 1
ATOM 890 C C . LYS A 1 113 ? -29.096 1.334 27.892 1.00 93.94 113 LYS A C 1
ATOM 892 O O . LYS A 1 113 ? -29.504 0.264 27.457 1.00 93.94 113 LYS A O 1
ATOM 897 N N . PHE A 1 114 ? -27.893 1.489 28.438 1.00 93.62 114 PHE A N 1
ATOM 898 C CA . PHE A 1 114 ? -26.912 0.408 28.542 1.00 93.62 114 PHE A CA 1
ATOM 899 C C . PHE A 1 114 ? -26.913 -0.282 29.912 1.00 93.62 114 PHE A C 1
ATOM 901 O O . PHE A 1 114 ? -26.227 -1.287 30.083 1.00 93.62 114 PHE A O 1
ATOM 908 N N . ASN A 1 115 ? -27.692 0.226 30.873 1.00 95.50 115 ASN A N 1
ATOM 909 C CA . ASN A 1 115 ? -27.730 -0.227 32.264 1.00 95.50 115 ASN A CA 1
ATOM 910 C C . ASN A 1 115 ? -26.324 -0.282 32.897 1.00 95.50 115 ASN A C 1
ATOM 912 O O . ASN A 1 115 ? -25.906 -1.289 33.474 1.00 95.50 115 ASN A O 1
ATOM 916 N N . LYS A 1 116 ? -25.558 0.799 32.718 1.00 95.06 116 LYS A N 1
ATOM 917 C CA . LYS A 1 116 ? -24.186 0.969 33.223 1.00 95.06 116 LYS A CA 1
ATOM 918 C C . LYS A 1 116 ? -24.049 2.324 33.910 1.00 95.06 116 LYS A C 1
ATOM 920 O O . LYS A 1 116 ? -24.821 3.230 33.626 1.00 95.06 116 LYS A O 1
ATOM 925 N N . SER A 1 117 ? -23.067 2.457 34.798 1.00 93.75 117 SER A N 1
ATOM 926 C CA . SER A 1 117 ? -22.773 3.729 35.467 1.00 93.75 117 SER A CA 1
ATOM 927 C C . SER A 1 117 ? -22.173 4.755 34.503 1.00 93.75 117 SER A C 1
ATOM 929 O O . SER A 1 117 ? -21.484 4.387 33.552 1.00 93.75 117 SER A O 1
ATOM 931 N N . GLU A 1 118 ? -22.356 6.045 34.784 1.00 89.75 118 GLU A N 1
ATOM 932 C CA . GLU A 1 118 ? -21.807 7.156 33.994 1.00 89.75 118 GLU A CA 1
ATOM 933 C C . GLU A 1 118 ? -20.294 7.023 33.817 1.00 89.75 118 GLU A C 1
ATOM 935 O O . GLU A 1 118 ? -19.780 7.209 32.715 1.00 89.75 118 GLU A O 1
ATOM 940 N N . LYS A 1 119 ? -19.590 6.611 34.879 1.00 92.12 119 LYS A N 1
ATOM 941 C CA . LYS A 1 119 ? -18.148 6.352 34.826 1.00 92.12 119 LYS A CA 1
ATOM 942 C C . LYS A 1 119 ? -17.809 5.279 33.789 1.00 92.12 119 LYS A C 1
ATOM 944 O O . LYS A 1 119 ? -16.955 5.509 32.937 1.00 92.12 119 LYS A O 1
ATOM 949 N N . TYR A 1 120 ? -18.524 4.152 33.806 1.00 94.31 120 TYR A N 1
ATOM 950 C CA . TYR A 1 120 ? -18.325 3.082 32.829 1.00 94.31 120 TYR A CA 1
ATOM 951 C C . TYR A 1 120 ? -18.582 3.578 31.404 1.00 94.31 120 TYR A C 1
ATOM 953 O O . TYR A 1 120 ? -17.793 3.295 30.509 1.00 94.31 120 TYR A O 1
ATOM 961 N N . ILE A 1 121 ? -19.643 4.363 31.200 1.00 94.56 121 ILE A N 1
ATOM 962 C CA . ILE A 1 121 ? -19.953 4.954 29.896 1.00 94.56 121 ILE A CA 1
ATOM 963 C C . ILE A 1 121 ? -18.804 5.849 29.416 1.00 94.56 121 ILE A C 1
ATOM 965 O O . ILE A 1 121 ? -18.370 5.712 28.278 1.00 94.56 121 ILE A O 1
ATOM 969 N N . SER A 1 122 ? -18.273 6.718 30.278 1.00 91.31 122 SER A N 1
ATOM 970 C CA . SER A 1 122 ? -17.190 7.641 29.913 1.00 91.31 122 SER A CA 1
ATOM 971 C C . SER A 1 122 ? -15.844 6.970 29.629 1.00 91.31 122 SER A C 1
ATOM 973 O O . SER A 1 122 ? -15.039 7.525 28.890 1.00 91.31 122 SER A O 1
ATOM 975 N N . GLU A 1 123 ? -15.595 5.798 30.214 1.00 93.81 123 GLU A N 1
ATOM 976 C CA . GLU A 1 123 ? -14.322 5.077 30.076 1.00 93.81 123 GLU A CA 1
ATOM 977 C C . GLU A 1 123 ? -14.359 4.004 28.977 1.00 93.81 123 GLU A C 1
ATOM 979 O O . GLU A 1 123 ? -13.304 3.585 28.511 1.00 93.81 123 GLU A O 1
ATOM 984 N N . ASN A 1 124 ? -15.548 3.550 28.559 1.00 94.19 124 ASN A N 1
ATOM 985 C CA . ASN A 1 124 ? -15.690 2.397 27.659 1.00 94.19 124 ASN A CA 1
ATOM 986 C C . ASN A 1 124 ? -16.451 2.695 26.359 1.00 94.19 124 ASN A C 1
ATOM 988 O O . ASN A 1 124 ? -16.359 1.902 25.424 1.00 94.19 124 ASN A O 1
ATOM 992 N N . ILE A 1 125 ? -17.220 3.789 26.273 1.00 92.94 125 ILE A N 1
ATOM 993 C CA . ILE A 1 125 ? -17.947 4.130 25.042 1.00 92.94 125 ILE A CA 1
ATOM 994 C C . ILE A 1 125 ? -17.111 5.062 24.170 1.00 92.94 125 ILE A C 1
ATOM 996 O O . ILE A 1 125 ? -16.703 6.139 24.598 1.00 92.94 125 ILE A O 1
ATOM 1000 N N . LEU A 1 126 ? -16.947 4.667 22.907 1.00 94.94 126 LEU A N 1
ATOM 1001 C CA . LEU A 1 126 ? -16.413 5.493 21.830 1.00 94.94 126 LEU A CA 1
ATOM 1002 C C . LEU A 1 126 ? -17.403 5.528 20.665 1.00 94.94 126 LEU A C 1
ATOM 1004 O O . LEU A 1 126 ? -18.142 4.570 20.435 1.00 94.94 126 LEU A O 1
ATOM 1008 N N . VAL A 1 127 ? -17.395 6.630 19.923 1.00 94.81 127 VAL A N 1
ATOM 1009 C CA . VAL A 1 127 ? -18.099 6.763 18.645 1.00 94.81 127 VAL A CA 1
ATOM 1010 C C . VAL A 1 127 ? -17.045 7.066 17.592 1.00 94.81 127 VAL A C 1
ATOM 1012 O O . VAL A 1 127 ? -16.206 7.942 17.800 1.00 94.81 127 VAL A O 1
ATOM 1015 N N . LEU A 1 128 ? -17.060 6.299 16.504 1.00 96.75 128 LEU A N 1
ATOM 1016 C CA . LEU A 1 128 ? -16.136 6.443 15.387 1.00 96.75 128 LEU A CA 1
ATOM 1017 C C . LEU A 1 128 ? -16.946 6.729 14.126 1.00 96.75 128 LEU A C 1
ATOM 1019 O O . LEU A 1 128 ? -17.557 5.821 13.567 1.00 96.75 128 LEU A O 1
ATOM 1023 N N . ASP A 1 129 ? -16.915 7.983 13.691 1.00 95.94 129 ASP A N 1
ATOM 1024 C CA . ASP A 1 129 ? -17.556 8.420 12.457 1.00 95.94 129 ASP A CA 1
ATOM 1025 C C . ASP A 1 129 ? -16.497 8.556 11.357 1.00 95.94 129 ASP A C 1
ATOM 1027 O O . ASP A 1 129 ? -15.575 9.365 11.460 1.00 95.94 129 ASP A O 1
ATOM 1031 N N . ILE A 1 130 ? -16.618 7.741 10.304 1.00 96.38 130 ILE A N 1
ATOM 1032 C CA . ILE A 1 130 ? -15.733 7.758 9.131 1.00 96.38 130 ILE A CA 1
ATOM 1033 C C . ILE A 1 130 ? -16.554 8.224 7.934 1.00 96.38 130 ILE A C 1
ATOM 1035 O O . ILE A 1 130 ? -17.502 7.552 7.528 1.00 96.38 130 ILE A O 1
ATOM 1039 N N . PHE A 1 131 ? -16.187 9.367 7.362 1.00 94.62 131 PHE A N 1
ATOM 1040 C CA . PHE A 1 131 ? -16.865 9.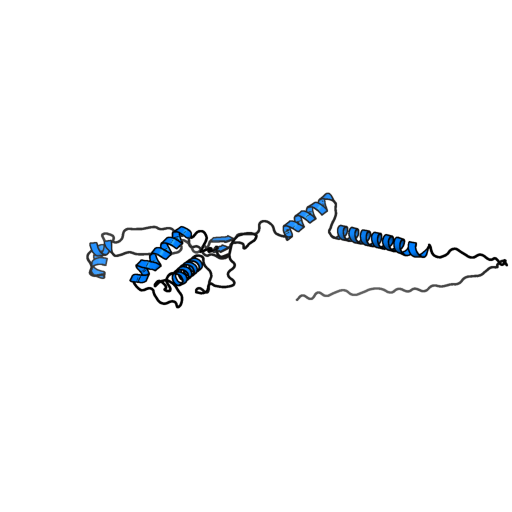952 6.209 1.00 94.62 131 PHE A CA 1
ATOM 1041 C C . PHE A 1 131 ? -15.871 10.690 5.304 1.00 94.62 131 PHE A C 1
ATOM 1043 O O . PHE A 1 131 ? -14.746 10.982 5.708 1.00 94.62 131 PHE A O 1
ATOM 1050 N N . PHE A 1 132 ? -16.284 10.971 4.067 1.00 93.75 132 PHE A N 1
ATOM 1051 C CA . PHE A 1 132 ? -15.531 11.823 3.145 1.00 93.75 132 PHE A CA 1
ATOM 1052 C C . PHE A 1 132 ? -15.896 13.290 3.375 1.00 93.75 132 PHE A C 1
ATOM 1054 O O . PHE A 1 132 ? -17.078 13.609 3.479 1.00 93.75 132 PHE A O 1
ATOM 1061 N N . GLU A 1 133 ? -14.901 14.176 3.414 1.00 88.56 133 GLU A N 1
ATOM 1062 C CA . GLU A 1 133 ? -15.116 15.625 3.552 1.00 88.56 133 GLU A CA 1
ATOM 1063 C C . GLU A 1 133 ? -15.943 16.191 2.385 1.00 88.56 133 GLU A C 1
ATOM 1065 O O . GLU A 1 133 ? -16.893 16.945 2.588 1.00 88.56 133 GLU A O 1
ATOM 1070 N N . ALA A 1 134 ? -15.623 15.766 1.163 1.00 88.38 134 ALA A N 1
ATOM 1071 C CA . ALA A 1 134 ? -16.371 16.063 -0.048 1.00 88.38 134 ALA A CA 1
ATOM 1072 C C . ALA A 1 134 ? -16.289 14.879 -1.030 1.00 88.38 134 ALA A C 1
ATOM 1074 O O . ALA A 1 134 ? -15.452 13.988 -0.893 1.00 88.38 134 ALA A O 1
ATOM 1075 N N . LEU A 1 135 ? -17.177 14.850 -2.032 1.00 83.75 135 LEU A N 1
ATOM 1076 C CA . LEU A 1 135 ? -17.220 13.809 -3.076 1.00 83.75 135 LEU A CA 1
ATOM 1077 C C . LEU A 1 135 ? -16.183 14.044 -4.193 1.00 83.75 135 LEU A C 1
ATOM 1079 O O . LEU A 1 135 ? -16.422 13.720 -5.356 1.00 83.75 135 LEU A O 1
ATOM 1083 N N . ASN A 1 136 ? -15.045 14.645 -3.860 1.00 84.50 136 ASN A N 1
ATOM 1084 C CA . ASN A 1 136 ? -13.926 14.852 -4.767 1.00 84.50 136 ASN A CA 1
ATOM 1085 C C . ASN A 1 136 ? -12.849 13.787 -4.536 1.00 84.50 136 ASN A C 1
ATOM 1087 O O . ASN A 1 136 ? -12.606 13.332 -3.421 1.00 84.50 136 ASN A O 1
ATOM 1091 N N . TYR A 1 137 ? -12.176 13.399 -5.614 1.00 86.44 137 TYR A N 1
ATOM 1092 C CA . TYR A 1 137 ? -10.996 12.550 -5.558 1.00 86.44 137 TYR A CA 1
ATOM 1093 C C . TYR A 1 137 ? -9.841 13.273 -6.243 1.00 86.44 137 TYR A C 1
ATOM 1095 O O . TYR A 1 137 ? -10.011 13.907 -7.281 1.00 86.44 137 TYR A O 1
ATOM 1103 N N . GLU A 1 138 ? -8.658 13.181 -5.653 1.00 88.12 138 GLU A N 1
ATOM 1104 C CA . GLU A 1 138 ? -7.440 13.740 -6.229 1.00 88.12 138 GLU A CA 1
ATOM 1105 C C . GLU A 1 138 ? -6.699 12.652 -7.007 1.00 88.12 138 GLU A C 1
ATOM 1107 O O . GLU A 1 138 ? -6.522 11.541 -6.499 1.00 88.12 138 GLU A O 1
ATOM 1112 N N . THR A 1 139 ? -6.261 12.948 -8.229 1.00 90.44 139 THR A N 1
ATOM 1113 C CA . THR A 1 139 ? -5.429 12.055 -9.047 1.00 90.44 139 THR A CA 1
ATOM 1114 C C . THR A 1 139 ? -4.043 12.663 -9.238 1.00 90.44 139 THR A C 1
ATOM 1116 O O . THR A 1 139 ? -3.925 13.737 -9.821 1.00 90.44 139 THR A O 1
ATOM 1119 N N . ILE A 1 140 ? -2.998 11.975 -8.775 1.00 91.31 140 ILE A N 1
ATOM 1120 C CA . ILE A 1 140 ? -1.597 12.384 -8.934 1.00 91.31 140 ILE A CA 1
ATOM 1121 C C . ILE A 1 140 ? -0.915 11.358 -9.832 1.00 91.31 140 ILE A C 1
ATOM 1123 O O . ILE A 1 140 ? -0.709 10.217 -9.424 1.00 91.31 140 ILE A O 1
ATOM 1127 N N . GLU A 1 141 ? -0.564 11.754 -11.050 1.00 92.31 141 GLU A N 1
ATOM 1128 C CA . GLU A 1 141 ? 0.029 10.857 -12.042 1.00 92.31 141 GLU A CA 1
ATOM 1129 C C . GLU A 1 141 ? 1.416 11.334 -12.459 1.00 92.31 141 GLU A C 1
ATOM 1131 O O . GLU A 1 141 ? 1.610 12.496 -12.822 1.00 92.31 141 GLU A O 1
ATOM 1136 N N . GLN A 1 142 ? 2.386 10.424 -12.448 1.00 91.12 142 GLN A N 1
ATOM 1137 C CA . GLN A 1 142 ? 3.700 10.669 -13.025 1.00 91.12 142 GLN A CA 1
ATOM 1138 C C . GLN A 1 142 ? 3.631 10.521 -14.547 1.00 91.12 142 GLN A C 1
ATOM 1140 O O . GLN A 1 142 ? 3.278 9.464 -15.066 1.00 91.12 142 GLN A O 1
ATOM 1145 N N . LYS A 1 143 ? 4.001 11.583 -15.266 1.00 91.94 143 LYS A N 1
ATOM 1146 C CA . LYS A 1 143 ? 4.092 11.594 -16.731 1.00 91.94 143 LYS A CA 1
ATOM 1147 C C . LYS A 1 143 ? 5.544 11.698 -17.171 1.00 91.94 143 LYS A C 1
ATOM 1149 O O . LYS A 1 143 ? 6.363 12.325 -16.500 1.00 91.94 143 LYS A O 1
ATOM 1154 N N . LYS A 1 144 ? 5.865 11.068 -18.302 1.00 91.50 144 LYS A N 1
ATOM 1155 C CA . LYS A 1 144 ? 7.200 11.147 -18.898 1.00 91.50 144 LYS A CA 1
ATOM 1156 C C . LYS A 1 144 ? 7.438 12.593 -19.323 1.00 91.50 144 LYS A C 1
ATOM 1158 O O . LYS A 1 144 ? 6.656 13.138 -20.092 1.00 91.50 144 LYS A O 1
ATOM 1163 N N . ALA A 1 145 ? 8.502 13.208 -18.812 1.00 89.88 145 ALA A N 1
ATOM 1164 C CA . ALA A 1 145 ? 8.843 14.586 -19.168 1.00 89.88 145 ALA A CA 1
ATOM 1165 C C . ALA A 1 145 ? 9.289 14.714 -20.632 1.00 89.88 145 ALA A C 1
ATOM 1167 O O . ALA A 1 145 ? 9.138 15.770 -21.235 1.00 89.88 145 ALA A O 1
ATOM 1168 N N . TYR A 1 146 ? 9.833 13.632 -21.192 1.00 90.12 146 TYR A N 1
ATOM 1169 C CA . TYR A 1 146 ? 10.301 13.587 -22.564 1.00 90.12 146 TYR A CA 1
ATOM 1170 C C . TYR A 1 146 ? 9.999 12.227 -23.183 1.00 90.12 146 TYR A C 1
ATOM 1172 O O . TYR A 1 146 ? 10.321 11.178 -22.615 1.00 90.12 146 TYR A O 1
ATOM 1180 N N . GLU A 1 147 ? 9.363 12.253 -24.345 1.00 92.12 147 GLU A N 1
ATOM 1181 C CA . GLU A 1 147 ? 9.026 11.064 -25.119 1.00 92.12 147 GLU A CA 1
ATOM 1182 C C . GLU A 1 147 ? 9.900 10.980 -26.368 1.00 92.12 147 GLU A C 1
ATOM 1184 O O . GLU A 1 147 ? 10.457 11.976 -26.825 1.00 92.12 147 GLU A O 1
ATOM 1189 N N . VAL A 1 148 ? 9.992 9.790 -26.964 1.00 93.69 148 VAL A N 1
ATOM 1190 C CA . VAL A 1 148 ? 10.765 9.587 -28.201 1.00 93.69 148 VAL A CA 1
ATOM 1191 C C . VAL A 1 148 ? 10.252 10.490 -29.328 1.00 93.69 148 VAL A C 1
ATOM 1193 O O . VAL A 1 148 ? 11.041 10.997 -30.116 1.00 93.69 148 VAL A O 1
ATOM 1196 N N . ALA A 1 149 ? 8.944 10.759 -29.368 1.00 92.88 149 ALA A N 1
ATOM 1197 C CA . ALA A 1 149 ? 8.363 11.699 -30.321 1.00 92.88 149 ALA A CA 1
ATOM 1198 C C . ALA A 1 149 ? 8.895 13.131 -30.129 1.00 92.88 149 ALA A C 1
ATOM 1200 O O . ALA A 1 149 ? 9.241 13.784 -31.111 1.00 92.88 149 ALA A O 1
ATOM 1201 N N . ALA A 1 150 ? 9.018 13.595 -28.880 1.00 93.31 150 ALA A N 1
ATOM 1202 C CA . ALA A 1 150 ? 9.604 14.899 -28.575 1.00 93.31 150 ALA A CA 1
ATOM 1203 C C . ALA A 1 150 ? 11.092 14.943 -28.961 1.00 93.31 150 ALA A C 1
ATOM 1205 O O . ALA A 1 150 ? 11.524 15.911 -29.577 1.00 93.31 150 ALA A O 1
ATOM 1206 N N . LEU A 1 151 ? 11.839 13.856 -28.713 1.00 95.31 151 LEU A N 1
ATOM 1207 C CA . LEU A 1 151 ? 13.240 13.719 -29.140 1.00 95.31 151 LEU A CA 1
ATOM 1208 C C . LEU A 1 151 ? 13.418 13.887 -30.644 1.00 95.31 151 LEU A C 1
ATOM 1210 O O . LEU A 1 151 ? 14.256 14.662 -31.098 1.00 95.31 151 LEU A O 1
ATOM 1214 N N . LEU A 1 152 ? 12.626 13.153 -31.420 1.00 93.69 152 LEU A N 1
ATOM 1215 C CA . LEU A 1 152 ? 12.680 13.219 -32.877 1.00 93.69 152 LEU A CA 1
ATOM 1216 C C . LEU A 1 152 ? 12.222 14.585 -33.394 1.00 93.69 152 LEU A C 1
ATOM 1218 O O . LEU A 1 152 ? 12.783 15.078 -34.370 1.00 93.69 152 LEU A O 1
ATOM 1222 N N . GLY A 1 153 ? 11.250 15.206 -32.721 1.00 94.75 153 GLY A N 1
ATOM 1223 C CA . GLY A 1 153 ? 10.806 16.567 -33.003 1.00 94.75 153 GLY A CA 1
ATOM 1224 C C . GLY A 1 153 ? 11.915 17.599 -32.807 1.00 94.75 153 GLY A C 1
ATOM 1225 O O . GLY A 1 153 ? 12.142 18.413 -33.698 1.00 94.75 153 GLY A O 1
ATOM 1226 N N . ASP A 1 154 ? 12.651 17.532 -31.698 1.00 95.88 154 ASP A N 1
ATOM 1227 C CA . ASP A 1 154 ? 13.741 18.472 -31.412 1.00 95.88 154 ASP A CA 1
ATOM 1228 C C . ASP A 1 154 ? 14.934 18.270 -32.357 1.00 95.88 154 ASP A C 1
ATOM 1230 O O . ASP A 1 154 ? 15.478 19.244 -32.880 1.00 95.88 154 ASP A O 1
ATOM 1234 N N . ILE A 1 155 ? 15.313 17.016 -32.639 1.00 94.88 155 ILE A N 1
ATOM 1235 C CA . ILE A 1 155 ? 16.383 16.700 -33.599 1.00 94.88 155 ILE A CA 1
ATOM 1236 C C . ILE A 1 155 ? 15.985 17.161 -35.004 1.00 94.88 155 ILE A C 1
ATOM 1238 O O . ILE A 1 155 ? 16.727 17.903 -35.648 1.00 94.88 155 ILE A O 1
ATOM 1242 N N . GLY A 1 156 ? 14.806 16.753 -35.477 1.00 94.19 156 GLY A N 1
ATOM 1243 C CA . GLY A 1 156 ? 14.310 17.111 -36.803 1.00 94.19 156 GLY A CA 1
ATOM 1244 C C . GLY A 1 156 ? 14.095 18.616 -36.954 1.00 94.19 156 GLY A C 1
ATOM 1245 O O . GLY A 1 156 ? 14.435 19.182 -37.989 1.00 94.19 156 GLY A O 1
ATOM 1246 N N . GLY A 1 157 ? 13.603 19.279 -35.907 1.00 94.19 157 GLY A N 1
ATOM 1247 C CA . GLY A 1 157 ? 13.414 20.725 -35.871 1.00 94.19 157 GLY A CA 1
ATOM 1248 C C . GLY A 1 157 ? 14.733 21.484 -35.974 1.00 94.19 157 GLY A C 1
ATOM 1249 O O . GLY A 1 157 ? 14.846 22.399 -36.787 1.00 94.19 157 GLY A O 1
ATOM 1250 N N . GLN A 1 158 ? 15.758 21.083 -35.214 1.00 95.06 158 GLN A N 1
ATOM 1251 C CA . GLN A 1 158 ? 17.078 21.712 -35.307 1.00 95.06 158 GLN A CA 1
ATOM 1252 C C . GLN A 1 158 ? 17.755 21.441 -36.657 1.00 95.06 158 GLN A C 1
ATOM 1254 O O . GLN A 1 158 ? 18.282 22.371 -37.268 1.00 95.06 158 GLN A O 1
ATOM 1259 N N . MET A 1 159 ? 17.710 20.206 -37.166 1.00 93.44 159 MET A N 1
ATOM 1260 C CA . MET A 1 159 ? 18.288 19.868 -38.476 1.00 93.44 159 MET A CA 1
ATOM 1261 C C . MET A 1 159 ? 17.587 20.603 -39.625 1.00 93.44 159 MET A C 1
ATOM 1263 O O . MET A 1 159 ? 18.253 21.163 -40.499 1.00 93.44 159 MET A O 1
ATOM 1267 N N . GLY A 1 160 ? 16.255 20.662 -39.590 1.00 95.00 160 GLY A N 1
ATOM 1268 C CA . GLY A 1 160 ? 15.454 21.387 -40.568 1.00 95.00 160 GLY A CA 1
ATOM 1269 C C . GLY A 1 160 ? 15.674 22.898 -40.509 1.00 95.00 160 GLY A C 1
ATOM 1270 O O . GLY A 1 160 ? 15.708 23.543 -41.551 1.00 95.00 160 GLY A O 1
ATOM 1271 N N . LEU A 1 161 ? 15.885 23.471 -39.319 1.00 94.50 161 LEU A N 1
ATOM 1272 C CA . LEU A 1 161 ? 16.108 24.910 -39.164 1.00 94.50 161 LEU A CA 1
ATOM 1273 C C . LEU A 1 161 ? 17.516 25.351 -39.590 1.00 94.50 161 LEU A C 1
ATOM 1275 O O . LEU A 1 161 ? 17.649 26.367 -40.267 1.00 94.50 161 LEU A O 1
ATOM 1279 N N . PHE A 1 162 ? 18.563 24.627 -39.180 1.00 92.44 162 PHE A N 1
ATOM 1280 C CA . PHE A 1 162 ? 19.949 25.050 -39.424 1.00 92.44 162 PHE A CA 1
ATOM 1281 C C . PHE A 1 162 ? 20.504 24.594 -40.774 1.00 92.44 162 PHE A C 1
ATOM 1283 O O . PHE A 1 162 ? 21.247 25.341 -41.405 1.00 92.44 162 PHE A O 1
ATOM 1290 N N . ILE A 1 163 ? 20.177 23.373 -41.204 1.00 91.19 163 ILE A N 1
ATOM 1291 C CA . ILE A 1 163 ? 20.725 22.771 -42.430 1.00 91.19 163 ILE A CA 1
ATOM 1292 C C . ILE A 1 163 ? 19.680 22.798 -43.557 1.00 91.19 163 ILE A C 1
ATOM 1294 O O . ILE A 1 163 ? 20.039 22.737 -44.728 1.00 91.19 163 ILE A O 1
ATOM 1298 N N . GLY A 1 164 ? 18.384 22.892 -43.230 1.00 90.56 164 GLY A N 1
ATOM 1299 C CA . GLY A 1 164 ? 17.313 22.632 -44.200 1.00 90.56 164 GLY A CA 1
ATOM 1300 C C . GLY A 1 164 ? 17.207 21.150 -44.569 1.00 90.56 164 GLY A C 1
ATOM 1301 O O . GLY A 1 164 ? 16.543 20.801 -45.542 1.00 90.56 164 GLY A O 1
ATOM 1302 N N . ALA A 1 165 ? 17.880 20.279 -43.811 1.00 89.38 165 ALA A N 1
ATOM 1303 C CA . ALA A 1 165 ? 17.933 18.848 -44.060 1.00 89.38 165 ALA A CA 1
ATOM 1304 C C . ALA A 1 165 ? 16.739 18.133 -43.423 1.00 89.38 165 ALA A C 1
ATOM 1306 O O . ALA A 1 165 ? 16.258 18.490 -42.347 1.00 89.38 165 ALA A O 1
ATOM 1307 N N . SER A 1 166 ? 16.299 17.071 -44.085 1.00 92.38 166 SER A N 1
ATOM 1308 C CA . SER A 1 166 ? 15.281 16.143 -43.601 1.00 92.38 166 SER A CA 1
ATOM 1309 C C . SER A 1 166 ? 15.794 14.704 -43.667 1.00 92.38 166 SER A C 1
ATOM 1311 O O . SER A 1 166 ? 16.883 14.430 -44.177 1.00 92.38 166 SER A O 1
ATOM 1313 N N . ILE A 1 167 ? 14.992 13.750 -43.195 1.00 91.56 167 ILE A N 1
ATOM 1314 C CA . ILE A 1 167 ? 15.330 12.330 -43.342 1.00 91.56 167 ILE A CA 1
ATOM 1315 C C . ILE A 1 167 ? 15.522 11.928 -44.813 1.00 91.56 167 ILE A C 1
ATOM 1317 O O . ILE A 1 167 ? 16.387 11.110 -45.105 1.00 91.56 167 ILE A O 1
ATOM 1321 N N . LEU A 1 168 ? 14.797 12.563 -45.742 1.00 92.69 168 LEU A N 1
ATOM 1322 C CA . LEU A 1 168 ? 14.940 12.310 -47.177 1.00 92.69 168 LEU A CA 1
ATOM 1323 C C . LEU A 1 168 ? 16.320 12.735 -47.689 1.00 92.69 168 LEU A C 1
ATOM 1325 O O . LEU A 1 168 ? 16.972 11.957 -48.369 1.00 92.69 168 LEU A O 1
ATOM 1329 N N . THR A 1 169 ? 16.819 13.902 -47.273 1.00 92.12 169 THR A N 1
ATOM 1330 C CA . THR A 1 169 ? 18.162 14.365 -47.678 1.00 92.12 169 THR A CA 1
ATOM 1331 C C . THR A 1 169 ? 19.284 13.457 -47.164 1.00 92.12 169 THR A C 1
ATOM 1333 O O . THR A 1 169 ? 20.326 13.332 -47.799 1.00 92.12 169 THR A O 1
ATOM 1336 N N . ILE A 1 170 ? 19.077 12.791 -46.019 1.00 91.31 170 ILE A N 1
ATOM 1337 C CA . ILE A 1 170 ? 20.026 11.796 -45.503 1.00 91.31 170 ILE A CA 1
ATOM 1338 C C . ILE A 1 170 ? 19.991 10.528 -46.364 1.00 91.31 170 ILE A C 1
ATOM 1340 O O . ILE A 1 170 ? 21.047 9.985 -46.677 1.00 91.31 170 ILE A O 1
ATOM 1344 N N . LEU A 1 171 ? 18.800 10.063 -46.754 1.00 94.19 171 LEU A N 1
ATOM 1345 C CA . LEU A 1 171 ? 18.656 8.907 -47.643 1.00 94.19 171 LEU A CA 1
ATOM 1346 C C . LEU A 1 171 ? 19.295 9.169 -49.012 1.00 94.19 171 LEU A C 1
ATOM 1348 O O . LEU A 1 171 ? 20.054 8.332 -49.481 1.00 94.19 171 LEU A O 1
ATOM 1352 N N . GLU A 1 172 ? 19.098 10.356 -49.587 1.00 95.06 172 GLU A N 1
ATOM 1353 C CA . GLU A 1 172 ? 19.746 10.756 -50.846 1.00 95.06 172 GLU A CA 1
ATOM 1354 C C . GLU A 1 172 ? 21.278 10.737 -50.749 1.00 95.06 172 GLU A C 1
ATOM 1356 O O . GLU A 1 172 ? 21.960 10.287 -51.670 1.00 95.06 172 GLU A O 1
ATOM 1361 N N . LEU A 1 173 ? 21.842 11.179 -49.618 1.00 93.19 173 LEU A N 1
ATOM 1362 C CA . LEU A 1 173 ? 23.284 11.098 -49.390 1.00 93.19 173 LEU A CA 1
ATOM 1363 C C . LEU A 1 173 ? 23.768 9.641 -49.342 1.00 93.19 173 LEU A C 1
ATOM 1365 O O . LEU A 1 173 ? 24.833 9.336 -49.878 1.00 93.19 173 LEU A O 1
ATOM 1369 N N . PHE A 1 174 ? 23.006 8.743 -48.712 1.00 95.50 174 PHE A N 1
ATOM 1370 C CA . PHE A 1 174 ? 23.339 7.319 -48.680 1.00 95.50 174 PHE A CA 1
ATOM 1371 C C . PHE A 1 174 ? 23.244 6.666 -50.059 1.00 95.50 174 PHE A C 1
ATOM 1373 O O . PHE A 1 174 ? 24.146 5.902 -50.402 1.00 95.50 174 PHE A O 1
ATOM 1380 N N . ASP A 1 175 ? 22.223 6.991 -50.851 1.00 96.44 175 ASP A N 1
ATOM 1381 C CA . ASP A 1 175 ? 22.079 6.489 -52.222 1.00 96.44 175 ASP A CA 1
ATOM 1382 C C . ASP A 1 175 ? 23.248 6.953 -53.100 1.00 96.44 175 ASP A C 1
ATOM 1384 O O . ASP A 1 175 ? 23.891 6.136 -53.758 1.00 96.44 175 ASP A O 1
ATOM 1388 N N . TYR A 1 176 ? 23.617 8.235 -53.020 1.00 95.62 176 TYR A N 1
ATOM 1389 C CA . TYR A 1 176 ? 24.774 8.768 -53.740 1.00 95.62 176 TYR A CA 1
ATOM 1390 C C . TYR A 1 176 ? 26.086 8.083 -53.328 1.00 95.62 176 TYR A C 1
ATOM 1392 O O . TYR A 1 176 ? 26.893 7.706 -54.177 1.00 95.62 176 TYR A O 1
ATOM 1400 N N . ILE A 1 177 ? 26.311 7.884 -52.023 1.00 95.06 177 ILE A N 1
ATOM 1401 C CA . ILE A 1 177 ? 27.495 7.166 -51.527 1.00 95.06 177 ILE A CA 1
ATOM 1402 C C . ILE A 1 177 ? 27.488 5.710 -52.010 1.00 95.06 177 ILE A C 1
ATOM 1404 O O . ILE A 1 177 ? 28.539 5.188 -52.382 1.00 95.06 177 ILE A O 1
ATOM 1408 N N . TYR A 1 178 ? 26.330 5.048 -52.017 1.00 96.06 178 TYR A N 1
ATOM 1409 C CA . TYR A 1 178 ? 26.197 3.674 -52.490 1.00 96.06 178 TYR A CA 1
ATOM 1410 C C . TYR A 1 178 ? 26.535 3.550 -53.981 1.00 96.06 178 TYR A C 1
ATOM 1412 O O . TYR A 1 178 ? 27.318 2.673 -54.354 1.00 96.06 178 TYR A O 1
ATOM 1420 N N . GLU A 1 179 ? 26.012 4.445 -54.821 1.00 94.69 179 GLU A N 1
ATOM 1421 C CA . GLU A 1 179 ? 26.353 4.495 -56.247 1.00 94.69 179 GLU A CA 1
ATOM 1422 C C . GLU A 1 179 ? 27.846 4.759 -56.457 1.00 94.69 179 GLU A C 1
ATOM 1424 O O . GLU A 1 179 ? 28.497 4.025 -57.201 1.00 94.69 179 GLU A O 1
ATOM 1429 N N . LEU A 1 180 ? 28.423 5.711 -55.720 1.00 92.81 180 LEU A N 1
ATOM 1430 C CA . LEU A 1 180 ? 29.849 6.026 -55.790 1.00 92.81 180 LEU A CA 1
ATOM 1431 C C . LEU A 1 180 ? 30.731 4.821 -55.417 1.00 92.81 180 LEU A C 1
ATOM 1433 O O . LEU A 1 180 ? 31.745 4.558 -56.064 1.00 92.81 180 LEU A O 1
ATOM 1437 N N . ILE A 1 181 ? 30.359 4.074 -54.371 1.00 93.50 181 ILE A N 1
ATOM 1438 C CA . ILE A 1 181 ? 31.072 2.855 -53.963 1.00 93.50 181 ILE A CA 1
ATOM 1439 C C . ILE A 1 181 ? 30.928 1.775 -55.035 1.00 93.50 181 ILE A C 1
ATOM 1441 O O . ILE A 1 181 ? 31.911 1.105 -55.346 1.00 93.50 181 ILE A O 1
ATOM 1445 N N . LYS A 1 182 ? 29.734 1.603 -55.612 1.00 93.69 182 LYS A N 1
ATOM 1446 C CA . LYS A 1 182 ? 29.483 0.627 -56.677 1.00 93.69 182 LYS A CA 1
ATOM 1447 C C . LYS A 1 182 ? 30.321 0.929 -57.919 1.00 93.69 182 LYS A C 1
ATOM 1449 O O . LYS A 1 182 ? 30.945 0.012 -58.441 1.00 93.69 182 LYS A O 1
ATOM 1454 N N . GLU A 1 183 ? 30.372 2.185 -58.359 1.00 90.19 183 GLU A N 1
ATOM 1455 C CA . GLU A 1 183 ? 31.220 2.610 -59.479 1.00 90.19 183 GLU A CA 1
ATOM 1456 C C . GLU A 1 183 ? 32.700 2.381 -59.173 1.00 90.19 183 GLU A C 1
ATOM 1458 O O . GLU A 1 183 ? 33.401 1.773 -59.972 1.00 90.19 183 GLU A O 1
ATOM 1463 N N . LYS A 1 184 ? 33.175 2.755 -57.979 1.00 87.62 184 LYS A N 1
ATOM 1464 C CA . LYS A 1 184 ? 34.569 2.503 -57.581 1.00 87.62 184 LYS A CA 1
ATOM 1465 C C . LYS A 1 184 ? 34.908 1.019 -57.467 1.00 87.62 184 LYS A C 1
ATOM 1467 O O . LYS A 1 184 ? 36.036 0.638 -57.764 1.00 87.62 184 LYS A O 1
ATOM 1472 N N . LEU A 1 185 ? 33.964 0.184 -57.041 1.00 87.38 185 LEU A N 1
ATOM 1473 C CA . LEU A 1 185 ? 34.139 -1.265 -56.976 1.00 87.38 185 LEU A CA 1
ATOM 1474 C C . LEU A 1 185 ? 34.152 -1.887 -58.380 1.00 87.38 185 LEU A C 1
ATOM 1476 O O . LEU A 1 185 ? 34.963 -2.771 -58.634 1.00 87.38 185 LEU A O 1
ATOM 1480 N N . LEU A 1 186 ? 33.301 -1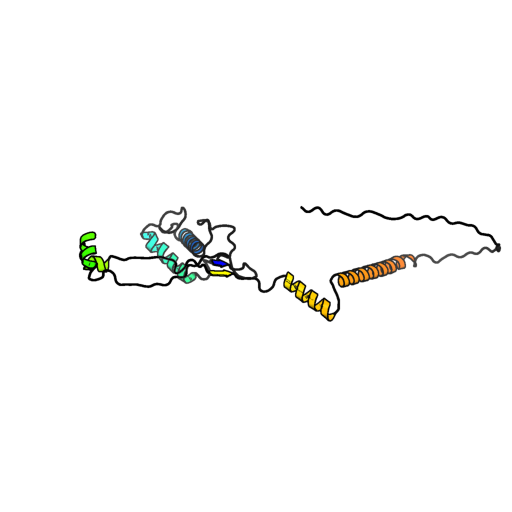.406 -59.291 1.00 85.12 186 LEU A N 1
ATOM 1481 C CA . LEU A 1 186 ? 33.297 -1.811 -60.700 1.00 85.12 186 LEU A CA 1
ATOM 1482 C C . LEU A 1 186 ? 34.567 -1.358 -61.426 1.00 85.12 186 LEU A C 1
ATOM 1484 O O . LEU A 1 186 ? 35.126 -2.151 -62.169 1.00 85.12 186 LEU A O 1
ATOM 1488 N N . ASP A 1 187 ? 35.071 -0.152 -61.161 1.00 82.94 187 ASP A N 1
ATOM 1489 C CA . ASP A 1 187 ? 36.358 0.325 -61.682 1.00 82.94 187 ASP A CA 1
ATOM 1490 C C . ASP A 1 187 ? 37.526 -0.539 -61.181 1.00 82.94 187 ASP A C 1
ATOM 1492 O O . ASP A 1 187 ? 38.467 -0.793 -61.925 1.00 82.94 187 ASP A O 1
ATOM 1496 N N . LEU A 1 188 ? 37.490 -0.991 -59.920 1.00 79.06 188 LEU A N 1
ATOM 1497 C CA . LEU A 1 188 ? 38.523 -1.862 -59.348 1.00 79.06 188 LEU A CA 1
ATOM 1498 C C . LEU A 1 188 ? 38.449 -3.298 -59.886 1.00 79.06 188 LEU A C 1
ATOM 1500 O O . LEU A 1 188 ? 39.494 -3.892 -60.122 1.00 79.06 188 LEU A O 1
ATOM 1504 N N . LEU A 1 189 ? 37.244 -3.832 -60.109 1.00 75.06 189 LEU A N 1
ATOM 1505 C CA . LEU A 1 189 ? 37.038 -5.150 -60.723 1.00 75.06 189 LEU A CA 1
ATOM 1506 C C . LEU A 1 189 ? 37.316 -5.133 -62.237 1.00 75.06 189 LEU A C 1
ATOM 1508 O O . LEU A 1 189 ? 37.887 -6.078 -62.764 1.00 75.06 189 LEU A O 1
ATOM 1512 N N . GLY A 1 190 ? 36.975 -4.048 -62.936 1.00 62.03 190 GLY A N 1
ATOM 1513 C CA . GLY A 1 190 ? 37.250 -3.865 -64.366 1.00 62.03 190 GLY A CA 1
ATOM 1514 C C . GLY A 1 190 ? 38.730 -3.624 -64.670 1.00 62.03 190 GLY A C 1
ATOM 1515 O O . GLY A 1 190 ? 39.199 -3.942 -65.760 1.00 62.03 190 GLY A O 1
ATOM 1516 N N . LYS A 1 191 ? 39.506 -3.139 -63.693 1.00 54.53 191 LYS A N 1
ATOM 1517 C CA . LYS A 1 191 ? 40.964 -3.012 -63.827 1.00 54.53 191 LYS A CA 1
ATOM 1518 C C . LYS A 1 191 ? 41.706 -4.349 -63.811 1.00 54.53 191 LYS A C 1
ATOM 1520 O O . LYS A 1 191 ? 42.843 -4.387 -64.265 1.00 54.53 191 LYS A O 1
ATOM 1525 N N . GLU A 1 192 ? 41.086 -5.425 -63.323 1.00 52.34 192 GLU A N 1
ATOM 1526 C CA . GLU A 1 192 ? 41.649 -6.776 -63.444 1.00 52.34 192 GLU A CA 1
ATOM 1527 C C . GLU A 1 192 ? 41.478 -7.356 -64.864 1.00 52.34 192 GLU A C 1
ATOM 1529 O O . GLU A 1 192 ? 42.227 -8.258 -65.234 1.00 52.34 192 GLU A O 1
ATOM 1534 N N . GLU A 1 193 ? 40.566 -6.827 -65.695 1.00 49.34 193 GLU A N 1
ATOM 1535 C CA . GLU A 1 193 ? 40.374 -7.302 -67.079 1.00 49.34 193 GLU A CA 1
ATOM 1536 C C . GLU A 1 193 ? 41.275 -6.593 -68.114 1.00 49.34 193 GLU A C 1
ATOM 1538 O O . GLU A 1 193 ? 41.603 -7.192 -69.140 1.00 49.34 193 GLU A O 1
ATOM 1543 N N . GLU A 1 194 ? 41.755 -5.367 -67.860 1.00 45.44 194 GLU A N 1
ATOM 1544 C CA . GLU A 1 194 ? 42.616 -4.638 -68.818 1.00 45.44 194 GLU A CA 1
ATOM 1545 C C . GLU A 1 194 ? 44.121 -4.984 -68.749 1.00 45.44 194 GLU A C 1
ATOM 1547 O O . GLU A 1 194 ? 44.859 -4.638 -69.671 1.00 45.44 194 GLU A O 1
ATOM 1552 N N . GLU A 1 195 ? 44.603 -5.733 -67.748 1.00 39.94 195 GLU A N 1
ATOM 1553 C CA . GLU A 1 195 ? 45.992 -6.250 -67.748 1.00 39.94 195 GLU A CA 1
ATOM 1554 C C . GLU A 1 195 ? 46.172 -7.550 -68.572 1.00 39.94 195 GLU A C 1
ATOM 1556 O O . GLU A 1 195 ? 47.273 -8.095 -68.641 1.00 39.94 195 GLU A O 1
ATOM 1561 N N . GLY A 1 196 ? 45.123 -8.047 -69.245 1.00 37.56 196 GLY A N 1
ATOM 1562 C CA . GLY A 1 196 ? 45.122 -9.361 -69.907 1.00 37.56 196 GLY A CA 1
ATOM 1563 C C . GLY A 1 196 ? 45.185 -9.401 -71.441 1.00 37.56 196 GLY A C 1
ATOM 1564 O O . GLY A 1 196 ? 45.080 -10.492 -71.999 1.00 37.56 196 GLY A O 1
ATOM 1565 N N . SER A 1 197 ? 45.313 -8.279 -72.159 1.00 36.62 197 SER A N 1
ATOM 1566 C CA . SER A 1 197 ? 45.183 -8.293 -73.628 1.00 36.62 197 SER A CA 1
ATOM 1567 C C . SER A 1 197 ? 46.047 -7.243 -74.337 1.00 36.62 197 SER A C 1
ATOM 1569 O O . SER A 1 197 ? 45.547 -6.244 -74.850 1.00 36.62 197 SER A O 1
ATOM 1571 N N . HIS A 1 198 ? 47.350 -7.502 -74.439 1.00 33.53 198 HIS A N 1
ATOM 1572 C CA . HIS A 1 198 ? 48.195 -6.904 -75.475 1.00 33.53 198 HIS A CA 1
ATOM 1573 C C . HIS A 1 198 ? 49.335 -7.863 -75.839 1.00 33.53 198 HIS A C 1
ATOM 1575 O O . HIS A 1 198 ? 50.378 -7.841 -75.203 1.00 33.53 198 HIS A O 1
ATOM 1581 N N . ASP A 1 199 ? 49.112 -8.705 -76.851 1.00 31.73 199 ASP A N 1
ATOM 1582 C CA . ASP A 1 199 ? 50.125 -9.132 -77.828 1.00 31.73 199 ASP A CA 1
ATOM 1583 C C . ASP A 1 199 ? 49.448 -9.955 -78.940 1.00 31.73 199 ASP A C 1
ATOM 1585 O O . ASP A 1 199 ? 48.979 -11.062 -78.708 1.00 31.73 199 ASP A O 1
ATOM 1589 N N . GLU A 1 200 ? 49.322 -9.374 -80.139 1.00 32.38 200 GLU A N 1
ATOM 1590 C CA . GLU A 1 200 ? 49.939 -9.879 -81.380 1.00 32.38 200 GLU A CA 1
ATOM 1591 C C . GLU A 1 200 ? 49.436 -9.098 -82.617 1.00 32.38 200 GLU A C 1
ATOM 1593 O O . GLU A 1 200 ? 48.246 -8.957 -82.895 1.00 32.38 200 GLU A O 1
ATOM 1598 N N . ASN A 1 201 ? 50.406 -8.558 -83.357 1.00 32.44 201 ASN A N 1
ATOM 1599 C CA . ASN A 1 201 ? 50.288 -7.886 -84.653 1.00 32.44 201 ASN A CA 1
ATOM 1600 C C . ASN A 1 201 ? 49.875 -8.877 -85.763 1.00 32.44 201 ASN A C 1
ATOM 1602 O O . ASN A 1 201 ? 50.320 -10.018 -85.733 1.00 32.44 201 ASN A O 1
ATOM 1606 N N . VAL A 1 202 ? 49.193 -8.406 -86.820 1.00 31.50 202 VAL A N 1
ATOM 1607 C CA . VAL A 1 202 ? 49.676 -8.447 -88.227 1.00 31.50 202 VAL A CA 1
ATOM 1608 C C . VAL A 1 202 ? 48.613 -7.914 -89.214 1.00 31.50 202 VAL A C 1
ATOM 1610 O O . VAL A 1 202 ? 47.471 -8.352 -89.270 1.00 31.50 202 VAL A O 1
ATOM 1613 N N . SER A 1 203 ? 49.084 -6.953 -90.012 1.00 31.34 203 SER A N 1
ATOM 1614 C CA . SER A 1 203 ? 48.559 -6.297 -91.222 1.00 31.34 203 SER A CA 1
ATOM 1615 C C . SER A 1 203 ? 47.802 -7.161 -92.247 1.00 31.34 203 SER A C 1
ATOM 1617 O O . SER A 1 203 ? 48.279 -8.241 -92.584 1.00 31.34 203 SER A O 1
ATOM 1619 N N . THR A 1 204 ? 46.747 -6.609 -92.883 1.00 29.05 204 THR A N 1
ATOM 1620 C CA . THR A 1 204 ? 46.582 -6.556 -94.364 1.00 29.05 204 THR A CA 1
ATOM 1621 C C . THR A 1 204 ? 45.615 -5.420 -94.792 1.00 29.05 204 THR A C 1
ATOM 1623 O O . THR A 1 204 ? 44.728 -5.036 -94.038 1.00 29.05 204 THR A O 1
ATOM 1626 N N . CYS A 1 205 ? 45.850 -4.874 -95.992 1.00 31.48 205 CYS A N 1
ATOM 1627 C CA . CYS A 1 205 ? 45.475 -3.565 -96.554 1.00 31.48 205 CYS A CA 1
ATOM 1628 C C . CYS A 1 205 ? 44.017 -3.320 -97.035 1.00 31.48 205 CYS A C 1
ATOM 1630 O O . CYS A 1 205 ? 43.237 -4.241 -97.253 1.00 31.48 205 CYS A O 1
ATOM 1632 N N . ASP A 1 206 ? 43.747 -2.026 -97.276 1.00 31.02 206 ASP A N 1
ATOM 1633 C CA . ASP A 1 206 ? 42.521 -1.311 -97.687 1.00 31.02 206 ASP A CA 1
ATOM 1634 C C . ASP A 1 206 ? 41.780 -1.747 -98.970 1.00 31.02 206 ASP A C 1
ATOM 1636 O O . ASP A 1 206 ? 42.387 -2.149 -99.963 1.00 31.02 206 ASP A O 1
ATOM 1640 N N . THR A 1 207 ? 40.480 -1.405 -99.048 1.00 28.39 207 THR A N 1
ATOM 1641 C CA . THR A 1 207 ? 39.945 -0.566 -100.149 1.00 28.39 207 THR A CA 1
ATOM 1642 C C . THR A 1 207 ? 38.724 0.268 -99.704 1.00 28.39 207 THR A C 1
ATOM 1644 O O . THR A 1 207 ? 37.943 -0.141 -98.852 1.00 28.39 207 THR A O 1
ATOM 1647 N N . MET A 1 208 ? 38.618 1.465 -100.288 1.00 29.45 208 MET A N 1
ATOM 1648 C CA . MET A 1 208 ? 37.828 2.657 -99.925 1.00 29.45 208 MET A CA 1
ATOM 1649 C C . MET A 1 208 ? 36.342 2.658 -100.422 1.00 29.45 208 MET A C 1
ATOM 1651 O O . MET A 1 208 ? 35.914 1.695 -101.057 1.00 29.45 208 MET A O 1
ATOM 1655 N N . PRO A 1 209 ? 35.536 3.706 -100.111 1.00 59.59 209 PRO A N 1
ATOM 1656 C CA . PRO A 1 209 ? 34.108 3.654 -99.767 1.00 59.59 209 PRO A CA 1
ATOM 1657 C C . PRO A 1 209 ? 33.175 4.107 -100.901 1.00 59.59 209 PRO A C 1
ATOM 1659 O O . PRO A 1 209 ? 33.642 4.706 -101.868 1.00 59.59 209 PRO A O 1
ATOM 1662 N N . ASN A 1 210 ? 31.848 3.961 -100.733 1.00 27.72 210 ASN A N 1
ATOM 1663 C CA . ASN A 1 210 ? 30.923 4.997 -101.213 1.00 27.72 210 ASN A CA 1
ATOM 1664 C C . ASN A 1 210 ? 29.473 4.917 -100.689 1.00 27.72 210 ASN A C 1
ATOM 1666 O O . ASN A 1 210 ? 28.821 3.886 -100.791 1.00 27.72 210 ASN A O 1
ATOM 1670 N N . HIS A 1 211 ? 29.013 6.086 -100.230 1.00 31.58 211 HIS A N 1
ATOM 1671 C CA . HIS A 1 211 ? 27.776 6.804 -100.571 1.00 31.58 211 HIS A CA 1
ATOM 1672 C C . HIS A 1 211 ? 26.370 6.177 -100.443 1.00 31.58 211 HIS A C 1
ATOM 1674 O O . HIS A 1 211 ? 26.041 5.219 -101.131 1.00 31.58 211 HIS A O 1
ATOM 1680 N N . SER A 1 212 ? 25.509 6.988 -99.791 1.00 28.70 212 SER A N 1
ATOM 1681 C CA . SER A 1 212 ? 24.134 7.349 -100.207 1.00 28.70 212 SER A CA 1
ATOM 1682 C C . SER A 1 212 ? 23.051 6.267 -100.061 1.00 28.70 212 SER A C 1
ATOM 1684 O O . SER A 1 212 ? 23.281 5.112 -100.365 1.00 28.70 212 SER A O 1
ATOM 1686 N N . GLU A 1 213 ? 21.812 6.508 -99.634 1.00 29.88 213 GLU A N 1
ATOM 1687 C CA . GLU A 1 213 ? 20.889 7.646 -99.757 1.00 29.88 213 GLU A CA 1
ATOM 1688 C C . GLU A 1 213 ? 19.643 7.273 -98.880 1.00 29.88 213 GLU A C 1
ATOM 1690 O O . GLU A 1 213 ? 19.335 6.094 -98.745 1.00 29.88 213 GLU A O 1
ATOM 1695 N N . THR A 1 214 ? 18.997 8.168 -98.117 1.00 28.05 214 THR A N 1
ATOM 1696 C CA . THR A 1 214 ? 17.766 8.913 -98.505 1.00 28.05 214 THR A CA 1
ATOM 1697 C C . THR A 1 214 ? 16.472 8.451 -97.790 1.00 28.05 214 THR A C 1
ATOM 1699 O O . THR A 1 214 ? 16.002 7.337 -97.968 1.00 28.05 214 THR A O 1
ATOM 1702 N N . ILE A 1 215 ? 15.922 9.379 -96.987 1.00 31.92 215 ILE A N 1
ATOM 1703 C CA . ILE A 1 215 ? 14.526 9.888 -96.895 1.00 31.92 215 ILE A CA 1
ATOM 1704 C C . ILE A 1 215 ? 13.340 8.895 -96.865 1.00 31.92 215 ILE A C 1
ATOM 1706 O O . ILE A 1 215 ? 13.132 8.153 -97.818 1.00 31.92 215 ILE A O 1
ATOM 1710 N N . SER A 1 216 ? 12.444 9.053 -95.866 1.00 26.86 216 SER A N 1
ATOM 1711 C CA . SER A 1 216 ? 10.979 9.330 -96.013 1.00 26.86 216 SER A CA 1
ATOM 1712 C C . SER A 1 216 ? 10.188 8.990 -94.731 1.00 26.86 216 SER A C 1
ATOM 1714 O O . SER A 1 216 ? 10.300 7.878 -94.238 1.00 26.86 216 SER A O 1
ATOM 1716 N N . HIS A 1 217 ? 9.531 9.978 -94.090 1.00 30.23 217 HIS A N 1
ATO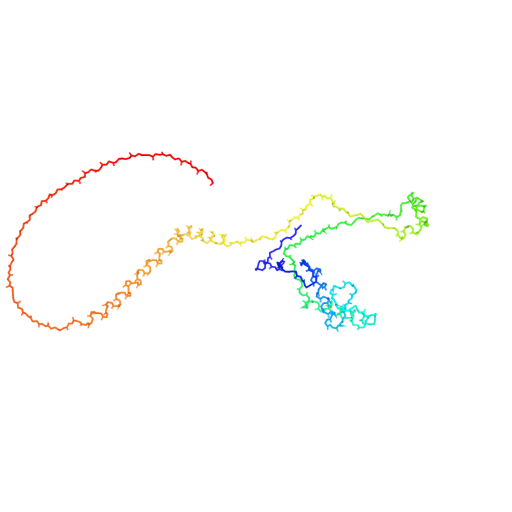M 1717 C CA . HIS A 1 217 ? 8.056 10.188 -94.016 1.00 30.23 217 HIS A CA 1
ATOM 1718 C C . HIS A 1 217 ? 7.303 9.089 -93.211 1.00 30.23 217 HIS A C 1
ATOM 1720 O O . HIS A 1 217 ? 7.542 7.915 -93.415 1.00 30.23 217 HIS A O 1
ATOM 1726 N N . THR A 1 218 ? 6.357 9.303 -92.286 1.00 27.77 218 THR A N 1
ATOM 1727 C CA . THR A 1 218 ? 5.416 10.397 -91.986 1.00 27.77 218 THR A CA 1
ATOM 1728 C C . THR A 1 218 ? 4.606 10.011 -90.729 1.00 27.77 218 THR A C 1
ATOM 1730 O O . THR A 1 218 ? 4.237 8.854 -90.571 1.00 27.77 218 THR A O 1
ATOM 1733 N N . VAL A 1 219 ? 4.342 11.004 -89.874 1.00 34.62 219 VAL A N 1
ATOM 1734 C CA . VAL A 1 219 ? 3.080 11.386 -89.193 1.00 34.62 219 VAL A CA 1
ATOM 1735 C C . VAL A 1 219 ? 1.968 10.330 -89.001 1.00 34.62 219 VAL A C 1
ATOM 1737 O O . VAL A 1 219 ? 1.466 9.786 -89.977 1.00 34.62 219 VAL A O 1
ATOM 1740 N N . ASN A 1 220 ? 1.463 10.189 -87.761 1.00 28.48 220 ASN A N 1
ATOM 1741 C CA . ASN A 1 220 ? 0.039 10.417 -87.430 1.00 28.48 220 ASN A CA 1
ATOM 1742 C C . ASN A 1 220 ? -0.244 10.407 -85.910 1.00 28.48 220 ASN A C 1
ATOM 1744 O O . ASN A 1 220 ? 0.103 9.474 -85.195 1.00 28.48 220 ASN A O 1
ATOM 1748 N N . VAL A 1 221 ? -0.928 11.466 -85.461 1.00 35.09 221 VAL A N 1
ATOM 1749 C CA . VAL A 1 221 ? -1.646 11.640 -84.178 1.00 35.09 221 VAL A CA 1
ATOM 1750 C C . VAL A 1 221 ? -3.142 11.713 -84.537 1.00 35.09 221 VAL A C 1
ATOM 1752 O O . VAL A 1 221 ? -3.446 12.193 -85.633 1.00 35.09 221 VAL A O 1
ATOM 1755 N N . PRO A 1 222 ? -4.083 11.211 -83.713 1.00 39.00 222 PRO A N 1
ATOM 1756 C CA . PRO A 1 222 ? -4.921 12.102 -82.868 1.00 39.00 222 PRO A CA 1
ATOM 1757 C C . PRO A 1 222 ? -5.273 11.458 -81.498 1.00 39.00 222 PRO A C 1
ATOM 1759 O O . PRO A 1 222 ? -5.434 10.249 -81.407 1.00 39.00 222 PRO A O 1
ATOM 1762 N N . LEU A 1 223 ? -5.192 12.128 -80.340 1.00 32.62 223 LEU A N 1
ATOM 1763 C CA . LEU A 1 223 ? -6.099 13.101 -79.685 1.00 32.62 223 LEU A CA 1
ATOM 1764 C C . LEU A 1 223 ? -7.598 12.723 -79.604 1.00 32.62 223 LEU A C 1
ATOM 1766 O O . LEU A 1 223 ? -8.257 12.714 -80.635 1.00 32.62 223 LEU A O 1
ATOM 1770 N N . GLN A 1 224 ? -8.115 12.555 -78.369 1.00 31.53 224 GLN A N 1
ATOM 1771 C CA . GLN A 1 224 ? -9.432 12.983 -77.812 1.00 31.53 224 GLN A CA 1
ATOM 1772 C C . GLN A 1 224 ? -9.480 12.597 -76.301 1.00 31.53 224 GLN A C 1
ATOM 1774 O O . GLN A 1 224 ? -9.188 11.454 -75.973 1.00 31.53 224 GLN A O 1
ATOM 1779 N N . THR A 1 225 ? -9.472 13.518 -75.320 1.00 28.92 225 THR A N 1
ATOM 1780 C CA . THR A 1 225 ? -10.525 14.359 -74.666 1.00 28.92 225 THR A CA 1
ATOM 1781 C C . THR A 1 225 ? -11.438 13.691 -73.609 1.00 28.92 225 THR A C 1
ATOM 1783 O O . THR A 1 225 ? -12.262 12.852 -73.940 1.00 28.92 225 THR A O 1
ATOM 1786 N N . ALA A 1 226 ? -11.266 14.178 -72.364 1.00 31.20 226 ALA A N 1
ATOM 1787 C CA . ALA A 1 226 ? -12.106 14.325 -71.149 1.00 31.20 226 ALA A CA 1
ATOM 1788 C C . ALA A 1 226 ? -13.534 13.732 -71.033 1.00 31.20 226 ALA A C 1
ATOM 1790 O O . ALA A 1 226 ? -14.326 13.872 -71.957 1.00 31.20 226 ALA A O 1
ATOM 1791 N N . LEU A 1 227 ? -13.911 13.261 -69.822 1.00 27.30 227 LEU A N 1
ATOM 1792 C CA . LEU A 1 227 ? -14.831 13.910 -68.841 1.00 27.30 227 LEU A CA 1
ATOM 1793 C C . LEU A 1 227 ? -15.307 12.900 -67.757 1.00 27.30 227 LEU A C 1
ATOM 1795 O O . LEU A 1 227 ? -15.646 11.771 -68.098 1.00 27.30 227 LEU A O 1
ATOM 1799 N N . GLY A 1 228 ? -15.423 13.312 -66.482 1.00 26.78 228 GLY A N 1
ATOM 1800 C CA . GLY A 1 228 ? -16.224 12.596 -65.467 1.00 26.78 228 GLY A CA 1
ATOM 1801 C C . GLY A 1 228 ? -15.830 12.856 -64.004 1.00 26.78 228 GLY A C 1
ATOM 1802 O O . GLY A 1 228 ? -14.797 12.380 -63.549 1.00 26.78 228 GLY A O 1
ATOM 1803 N N . THR A 1 229 ? -16.665 13.598 -63.271 1.00 28.88 229 THR A N 1
ATOM 1804 C CA . THR A 1 229 ? -16.595 13.890 -61.821 1.00 28.88 229 THR A CA 1
ATOM 1805 C C . THR A 1 229 ? -17.629 13.084 -61.013 1.00 28.88 229 THR A C 1
ATOM 1807 O O . THR A 1 229 ? -18.643 12.700 -61.589 1.00 28.88 229 THR A O 1
ATOM 1810 N N . LEU A 1 230 ? -17.425 13.046 -59.679 1.00 29.12 230 LEU A N 1
ATOM 1811 C CA . LEU A 1 230 ? -18.367 12.799 -58.552 1.00 29.12 230 LEU A CA 1
ATOM 1812 C C . LEU A 1 230 ? -18.590 11.339 -58.084 1.00 29.12 230 LEU A C 1
ATOM 1814 O O . LEU A 1 230 ? -19.205 10.556 -58.792 1.00 29.12 230 LEU A O 1
ATOM 1818 N N . GLU A 1 231 ? -18.138 10.991 -56.867 1.00 30.97 231 GLU A N 1
ATOM 1819 C CA . GLU A 1 231 ? -18.976 10.934 -55.643 1.00 30.97 231 GLU A CA 1
ATOM 1820 C C . GLU A 1 231 ? -18.178 10.526 -54.382 1.00 30.97 231 GLU A C 1
ATOM 1822 O O . GLU A 1 231 ? -17.300 9.666 -54.419 1.00 30.97 231 GLU A O 1
ATOM 1827 N N . GLU A 1 232 ? -18.504 11.189 -53.265 1.00 29.95 232 GLU A N 1
ATOM 1828 C CA . GLU A 1 232 ? -18.178 10.824 -51.880 1.00 29.95 232 GLU A CA 1
ATOM 1829 C C . GLU A 1 232 ? -18.930 9.556 -51.462 1.00 29.95 232 GLU A C 1
ATOM 1831 O O . GLU A 1 232 ? -20.130 9.481 -51.712 1.00 29.95 232 GLU A O 1
ATOM 1836 N N . ILE A 1 233 ? -18.299 8.654 -50.696 1.00 35.47 233 ILE A N 1
ATOM 1837 C CA . ILE A 1 233 ? -19.000 7.815 -49.706 1.00 35.47 233 ILE A CA 1
ATOM 1838 C C . ILE A 1 233 ? -18.106 7.638 -48.473 1.00 35.47 233 ILE A C 1
ATOM 1840 O O . ILE A 1 233 ? -16.982 7.144 -48.557 1.00 35.47 233 ILE A O 1
ATOM 1844 N N . ALA A 1 234 ? -18.651 8.054 -47.334 1.00 31.41 234 ALA A N 1
ATOM 1845 C CA . ALA A 1 234 ? -18.177 7.766 -45.992 1.00 31.41 234 ALA A CA 1
ATOM 1846 C C . ALA A 1 234 ? -18.512 6.324 -45.570 1.00 31.41 234 ALA A C 1
ATOM 1848 O O . ALA A 1 234 ? -19.598 5.833 -45.873 1.00 31.41 234 ALA A O 1
ATOM 1849 N N . CYS A 1 235 ? -17.608 5.715 -44.803 1.00 34.34 235 CYS A N 1
ATOM 1850 C CA . CYS A 1 235 ? -17.861 4.787 -43.697 1.00 34.34 235 CYS A CA 1
ATOM 1851 C C . CYS A 1 235 ? -16.609 4.766 -42.815 1.00 34.34 235 CYS A C 1
ATOM 1853 O O . CYS A 1 235 ? -15.504 4.636 -43.389 1.00 34.34 235 CYS A O 1
#

Foldseek 3Di:
DEAADPPPVDPADEPPQDDPFGRTDALVSLVLSLLQVQQCVWLVAGDPPRDDDGHHDDPCSCVPPSVVSVVVCVVVVPPRRPRGHHRDDDDDDDDDDDDQPDDPVCLVVVCVVVVHHSVCCRVPDDDDDDDDPDPDDDYHYDDDPDDVVNVCVVVQVVCCVPVVDDPVNVVVVVVVVVVVVVVVVCVVVVVVVVVPDDDDDDDDDDDDDDDDDDDDDDDDDDDDDDDDDDDDDDD